Protein AF-A0A968MWT8-F1 (afdb_monomer)

Solvent-accessible surface area (backbone atoms only — not comparable to full-atom values): 13356 Å² total; per-residue (Å²): 136,82,59,97,89,55,81,38,81,48,80,47,86,53,93,85,66,64,82,62,46,77,52,71,50,76,51,74,52,71,47,76,53,91,90,20,38,44,34,38,30,43,40,42,36,42,34,38,33,28,79,34,75,48,63,46,73,47,92,88,42,32,42,40,33,35,51,40,60,68,38,34,37,39,37,38,36,43,39,40,36,37,41,40,55,81,50,99,40,35,36,38,34,45,36,39,37,46,32,40,37,40,36,54,57,39,72,98,54,47,30,66,64,45,74,46,70,32,40,40,38,38,36,38,40,39,34,57,45,79,89,52,30,34,43,34,40,38,39,38,41,47,53,57,40,75,52,89,52,30,43,39,39,45,48,71,47,39,36,44,31,46,31,37,56,80,44,101,41,34,36,42,34,44,33,33,42,38,70,90,42,52,68,43,40,72,37,35,38,38,35,51,37,79,89,49,77,47,78,48,77,41,69,43,83,30,59,76,38,67,48,81,46,80,47,77,60,87,87,85,80,81,83,73,78,75,77,83,73,78,79,80,71,80,78,77,84,72,78,89,84,129

Sequence (242 aa):
MCESNRLCYNFKGNPYLNPSYNNKVELNFSAPVKNSYISTGVYYNYFNDNFRRVTKIIDGRISESSVENVGTGYEYGVNFSGSVKINKWWQINPYLSVYNLNLNSIEGYGVKERQKAAFRANATSIFTLPKKFVLFVFTQYNSPYISTQNLNKRGGLYVIGLEKEIKKSLKLSLTAINPFMENFTVSNTITESENFWQETNMDVYVKNLITLRVTYTFNYGNKIKKLDRQKDVETDGNKSVF

Nearest PDB structures (foldseek):
  4zgv-assembly2_B  TM=5.105E-01  e=7.439E-02  Pectobacterium atrosepticum SCRI1043
  2iwv-assembly2_B  TM=5.384E-01  e=2.067E+00  Escherichia coli K-12
  3qlb-assembly2_B  TM=5.185E-01  e=8.573E-01  Pseudomonas fluorescens
  6z8i-assembly1_B  TM=4.623E-01  e=1.150E+00  Bacteroides thetaiotaomicron VPI-5482
  2vdf-assembly1_A  TM=3.174E-01  e=2.911E+00  Neisseria meningitidis

Mean predicted aligned error: 8.41 Å

Structure (mmCIF, N/CA/C/O backbone):
data_AF-A0A968MWT8-F1
#
_entry.id   AF-A0A968MWT8-F1
#
loop_
_atom_site.group_PDB
_atom_site.id
_atom_site.type_symbol
_atom_site.label_atom_id
_atom_site.label_alt_id
_atom_site.label_comp_id
_atom_site.label_asym_id
_atom_site.label_entity_id
_atom_site.label_seq_id
_atom_site.pdbx_PDB_ins_code
_atom_site.Cartn_x
_atom_site.Cartn_y
_atom_site.Cartn_z
_atom_site.occupancy
_atom_site.B_iso_or_equiv
_atom_site.auth_seq_id
_atom_site.auth_comp_id
_atom_site.auth_asym_id
_atom_site.auth_atom_id
_atom_site.pdbx_PDB_model_num
ATOM 1 N N . MET A 1 1 ? 28.749 20.345 -14.859 1.00 49.00 1 MET A N 1
ATOM 2 C CA . MET A 1 1 ? 29.803 19.738 -15.702 1.00 49.00 1 MET A CA 1
ATOM 3 C C . MET A 1 1 ? 30.321 18.513 -14.967 1.00 49.00 1 MET A C 1
ATOM 5 O O . MET A 1 1 ? 30.674 18.648 -13.805 1.00 49.00 1 MET A O 1
ATOM 9 N N . CYS A 1 2 ? 30.252 17.333 -15.582 1.00 54.88 2 CYS A N 1
ATOM 10 C CA . CYS A 1 2 ? 30.762 16.090 -15.000 1.00 54.88 2 CYS A CA 1
ATOM 11 C C . CYS A 1 2 ? 32.279 16.021 -15.247 1.00 54.88 2 CYS A C 1
ATOM 13 O O . CYS A 1 2 ? 32.703 16.136 -16.396 1.00 54.88 2 CYS A O 1
ATOM 15 N N . GLU A 1 3 ? 33.096 15.912 -14.199 1.00 56.41 3 GLU A N 1
ATOM 16 C CA . GLU A 1 3 ? 34.552 15.759 -14.340 1.00 56.41 3 GLU A CA 1
ATOM 17 C C . GLU A 1 3 ? 34.908 14.370 -14.893 1.00 56.41 3 GLU A C 1
ATOM 19 O O . GLU A 1 3 ? 34.262 13.376 -14.565 1.00 56.41 3 GLU A O 1
ATOM 24 N N . SER A 1 4 ? 35.975 14.293 -15.698 1.00 61.00 4 SER A N 1
ATOM 25 C CA . SER A 1 4 ? 36.366 13.122 -16.508 1.00 61.00 4 SER A CA 1
ATOM 26 C C . SER A 1 4 ? 36.501 11.786 -15.752 1.00 61.00 4 SER A C 1
ATOM 28 O O . SER A 1 4 ? 36.424 10.733 -16.389 1.00 61.00 4 SER A O 1
ATOM 30 N N . ASN A 1 5 ? 36.675 11.811 -14.425 1.00 62.03 5 ASN A N 1
ATOM 31 C CA . ASN A 1 5 ? 36.996 10.638 -13.600 1.00 62.03 5 ASN A CA 1
ATOM 32 C C . ASN A 1 5 ? 35.903 10.245 -12.587 1.00 62.03 5 ASN A C 1
ATOM 34 O O . ASN A 1 5 ? 36.174 9.451 -11.686 1.00 62.03 5 ASN A O 1
ATOM 38 N N . ARG A 1 6 ? 34.681 10.785 -12.685 1.00 69.06 6 ARG A N 1
ATOM 39 C CA . ARG A 1 6 ? 33.576 10.420 -11.780 1.00 69.06 6 ARG A CA 1
ATOM 40 C C . ARG A 1 6 ? 32.373 9.892 -12.550 1.00 69.06 6 ARG A C 1
ATOM 42 O O . ARG A 1 6 ? 32.015 10.421 -13.596 1.00 69.06 6 ARG A O 1
ATOM 49 N N . LEU A 1 7 ? 31.734 8.864 -11.993 1.00 74.81 7 LEU A N 1
ATOM 50 C CA . LEU A 1 7 ? 30.395 8.470 -12.417 1.00 74.81 7 LEU A CA 1
ATOM 51 C C . LEU A 1 7 ? 29.429 9.594 -12.041 1.00 74.81 7 LEU A C 1
ATOM 53 O O . LEU A 1 7 ? 29.421 10.049 -10.895 1.00 74.81 7 LEU A O 1
ATOM 57 N N . CYS A 1 8 ? 28.631 10.042 -13.003 1.00 81.00 8 CYS A N 1
ATOM 58 C CA . CYS A 1 8 ? 27.666 11.114 -12.792 1.00 81.00 8 CYS A CA 1
ATOM 59 C C . CYS A 1 8 ? 26.248 10.603 -12.963 1.00 81.00 8 CYS A C 1
ATOM 61 O O . CYS A 1 8 ? 25.961 9.802 -13.850 1.00 81.00 8 CYS A O 1
ATOM 63 N N . TYR A 1 9 ? 25.358 11.115 -12.123 1.00 82.50 9 TYR A N 1
ATOM 64 C CA . TYR A 1 9 ? 23.932 10.876 -12.225 1.00 82.50 9 TYR A CA 1
ATOM 65 C C . TYR A 1 9 ? 23.230 12.186 -12.587 1.00 82.50 9 TYR A C 1
ATOM 67 O O . TYR A 1 9 ? 23.320 13.165 -11.846 1.00 82.50 9 TYR A O 1
ATOM 75 N N . ASN A 1 10 ? 22.528 12.189 -13.718 1.00 87.12 10 ASN A N 1
ATOM 76 C CA . ASN A 1 10 ? 21.750 13.324 -14.199 1.00 87.12 10 ASN A CA 1
ATOM 77 C C . ASN A 1 10 ? 20.271 12.942 -14.257 1.00 87.12 10 ASN A C 1
ATOM 79 O O . ASN A 1 10 ? 19.916 11.862 -14.725 1.00 87.12 10 ASN A O 1
ATOM 83 N N . PHE A 1 11 ? 19.400 13.852 -13.830 1.00 87.69 11 PHE A N 1
ATOM 84 C CA . PHE A 1 11 ? 17.960 13.726 -14.025 1.00 87.69 11 PHE A CA 1
ATOM 85 C C . PHE A 1 11 ? 17.471 14.851 -14.933 1.00 87.69 11 PHE A C 1
ATOM 87 O O . PHE A 1 11 ? 17.778 16.018 -14.685 1.00 87.69 11 PHE A O 1
ATOM 94 N N . LYS A 1 12 ? 16.693 14.503 -15.958 1.00 89.56 12 LYS A N 1
ATOM 95 C CA . LYS A 1 12 ? 16.068 15.462 -16.870 1.00 89.56 12 LYS A CA 1
ATOM 96 C C . LYS A 1 12 ? 14.563 15.232 -16.968 1.00 89.56 12 LYS A C 1
ATOM 98 O O . LYS A 1 12 ? 14.088 14.098 -16.946 1.00 89.56 12 LYS A O 1
ATOM 103 N N . GLY A 1 13 ? 13.812 16.321 -17.098 1.00 88.94 13 GLY A N 1
ATOM 104 C CA . GLY A 1 13 ? 12.412 16.251 -17.512 1.00 88.94 13 GLY A CA 1
ATOM 105 C C . GLY A 1 13 ? 12.289 15.953 -19.009 1.00 88.94 13 GLY A C 1
ATOM 106 O O . GLY A 1 13 ? 13.263 16.078 -19.752 1.00 88.94 13 GLY A O 1
ATOM 107 N N . ASN A 1 14 ? 11.081 15.601 -19.447 1.00 92.00 14 ASN A N 1
ATOM 108 C CA . ASN A 1 14 ? 10.732 15.506 -20.860 1.00 92.00 14 ASN A CA 1
ATOM 109 C C . ASN A 1 14 ? 9.530 16.435 -21.137 1.00 92.00 14 ASN A C 1
ATOM 111 O O . ASN A 1 14 ? 8.464 16.211 -20.566 1.00 92.00 14 ASN A O 1
ATOM 115 N N . PRO A 1 15 ? 9.677 17.503 -21.945 1.00 92.12 15 PRO A N 1
ATOM 116 C CA . PRO A 1 15 ? 8.561 18.378 -22.309 1.00 92.12 15 PRO A CA 1
ATOM 117 C C . PRO A 1 15 ? 7.663 17.795 -23.416 1.00 92.12 15 PRO A C 1
ATOM 119 O O . PRO A 1 15 ? 6.583 18.325 -23.652 1.00 92.12 15 PRO A O 1
ATOM 122 N N . TYR A 1 16 ? 8.079 16.712 -24.079 1.00 93.62 16 TYR A N 1
ATOM 123 C CA . TYR A 1 16 ? 7.381 16.064 -25.198 1.00 93.62 16 TYR A CA 1
ATOM 124 C C . TYR A 1 16 ? 6.559 14.848 -24.757 1.00 93.62 16 TYR A C 1
ATOM 126 O O . TYR A 1 16 ? 6.416 13.874 -25.492 1.00 93.62 16 TYR A O 1
ATOM 134 N N . LEU A 1 17 ? 6.059 14.883 -23.525 1.00 92.69 17 LEU A N 1
ATOM 135 C CA . LEU A 1 17 ? 5.254 13.809 -22.967 1.00 92.69 17 LEU A CA 1
ATOM 136 C C . LEU A 1 17 ? 3.876 13.751 -23.640 1.00 92.69 17 LEU A C 1
ATOM 138 O O . LEU A 1 17 ? 3.134 14.733 -23.654 1.00 92.69 17 LEU A O 1
ATOM 142 N N . ASN A 1 18 ? 3.519 12.574 -24.144 1.00 94.06 18 ASN A N 1
ATOM 143 C CA . ASN A 1 18 ? 2.178 12.273 -24.636 1.00 94.06 18 ASN A CA 1
ATOM 144 C C . ASN A 1 18 ? 1.215 12.033 -23.463 1.00 94.06 18 ASN A C 1
ATOM 146 O O . ASN A 1 18 ? 1.652 11.659 -22.378 1.00 94.06 18 ASN A O 1
ATOM 150 N N . PRO A 1 19 ? -0.103 12.187 -23.636 1.00 93.06 19 PRO A N 1
ATOM 151 C CA . PRO A 1 19 ? -1.063 11.759 -22.625 1.00 93.06 19 PRO A CA 1
ATOM 152 C C . PRO A 1 19 ? -0.913 10.271 -22.266 1.00 93.06 19 PRO A C 1
ATOM 154 O O . PRO A 1 19 ? -0.557 9.445 -23.100 1.00 93.06 19 PRO A O 1
ATOM 157 N N . SER A 1 20 ? -1.226 9.940 -21.016 1.00 94.31 20 SER A N 1
ATOM 158 C CA . SER A 1 20 ? -1.268 8.568 -20.504 1.00 94.31 20 SER A CA 1
ATOM 159 C C . SER A 1 20 ? -2.718 8.091 -20.450 1.00 94.31 20 SER A C 1
ATOM 161 O O . SER A 1 20 ? -3.609 8.839 -20.037 1.00 94.31 20 SER A O 1
ATOM 163 N N . TYR A 1 21 ? -2.955 6.842 -20.853 1.00 95.06 21 TYR A N 1
ATOM 164 C CA . TYR A 1 21 ? -4.289 6.247 -20.904 1.00 95.06 21 TYR A CA 1
ATOM 165 C C . TYR A 1 21 ? -4.378 5.030 -19.992 1.00 95.06 21 TYR A C 1
ATO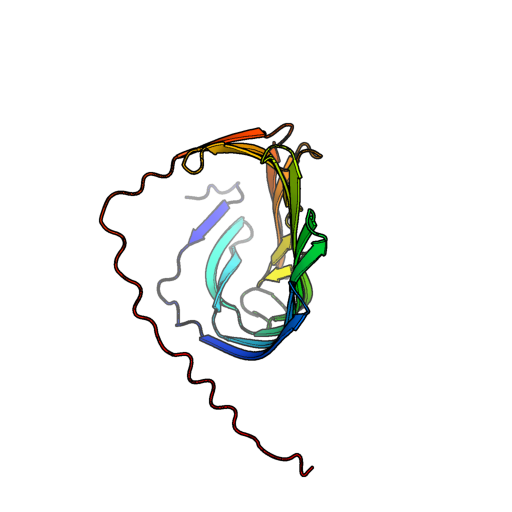M 167 O O . TYR A 1 21 ? -3.504 4.166 -19.993 1.00 95.06 21 TYR A O 1
ATOM 175 N N . ASN A 1 22 ? -5.474 4.931 -19.243 1.00 96.00 22 ASN A N 1
ATOM 176 C CA . ASN A 1 22 ? -5.728 3.813 -18.346 1.00 96.00 22 ASN A CA 1
ATOM 177 C C . ASN A 1 22 ? -7.184 3.356 -18.471 1.00 96.00 22 ASN A C 1
ATOM 179 O O . ASN A 1 22 ? -8.101 4.072 -18.071 1.00 96.00 22 ASN A O 1
ATOM 183 N N . ASN A 1 23 ? -7.383 2.155 -19.006 1.00 97.00 23 ASN A N 1
ATOM 184 C CA . ASN A 1 23 ? -8.687 1.548 -19.240 1.00 97.00 23 ASN A CA 1
ATOM 185 C C . ASN A 1 23 ? -8.889 0.404 -18.249 1.00 97.00 23 ASN A C 1
ATOM 187 O O . ASN A 1 23 ? -8.168 -0.594 -18.289 1.00 97.00 23 ASN A O 1
ATOM 191 N N . LYS A 1 24 ? -9.880 0.545 -17.368 1.00 97.81 24 LYS A N 1
ATOM 192 C CA . LYS A 1 24 ? -10.151 -0.422 -16.306 1.00 97.81 24 LYS A CA 1
ATOM 193 C C . LYS A 1 24 ? -11.569 -0.959 -16.408 1.00 97.81 24 LYS A C 1
ATOM 195 O O . LYS A 1 24 ? -12.519 -0.184 -16.467 1.00 97.81 24 LYS A O 1
ATOM 200 N N . VAL A 1 25 ? -11.696 -2.279 -16.351 1.00 98.38 25 VAL A N 1
ATOM 201 C CA . VAL A 1 25 ? -12.967 -2.983 -16.172 1.00 98.38 25 VAL A CA 1
ATOM 202 C C . VAL A 1 25 ? -12.905 -3.719 -14.841 1.00 98.38 25 VAL A C 1
ATOM 204 O O . VAL A 1 25 ? -11.925 -4.405 -14.548 1.00 98.38 25 VAL A O 1
ATOM 207 N N . GLU A 1 26 ? -13.933 -3.565 -14.013 1.00 97.94 26 GLU A N 1
ATOM 208 C CA . GLU A 1 26 ? -14.007 -4.205 -12.703 1.00 97.94 26 GLU A CA 1
ATOM 209 C C . GLU A 1 26 ? -15.413 -4.717 -12.403 1.00 97.94 26 GLU A C 1
ATOM 211 O O . GLU A 1 26 ? -16.411 -4.096 -12.764 1.00 97.94 26 GLU A O 1
ATOM 216 N N . LEU A 1 27 ? -15.472 -5.855 -11.716 1.00 98.44 27 LEU A N 1
ATOM 217 C CA . LEU A 1 27 ? -16.695 -6.432 -11.180 1.00 98.44 27 LEU A CA 1
ATOM 218 C C . LEU A 1 27 ? -16.505 -6.616 -9.680 1.00 98.44 27 LEU A C 1
ATOM 220 O O . LEU A 1 27 ? -15.618 -7.353 -9.252 1.00 98.44 27 LEU A O 1
ATOM 224 N N . ASN A 1 28 ? -17.345 -5.955 -8.890 1.00 97.94 28 ASN A N 1
ATOM 225 C CA . ASN A 1 28 ? -17.275 -5.987 -7.436 1.00 97.94 28 ASN A CA 1
ATOM 226 C C . ASN A 1 28 ? -18.586 -6.523 -6.859 1.00 97.94 28 ASN A C 1
ATOM 228 O O . ASN A 1 28 ? -19.664 -6.015 -7.159 1.00 97.94 28 ASN A O 1
ATOM 232 N N . PHE A 1 29 ? -18.483 -7.508 -5.975 1.00 97.00 29 PHE A N 1
ATOM 233 C CA . PHE A 1 29 ? -19.572 -8.002 -5.150 1.00 97.00 29 PHE A CA 1
ATOM 234 C C . PHE A 1 29 ? -19.344 -7.565 -3.706 1.00 97.00 29 PHE A C 1
ATOM 236 O O . PHE A 1 29 ? -18.304 -7.849 -3.113 1.00 97.00 29 PHE A O 1
ATOM 243 N N . SER A 1 30 ? -20.322 -6.876 -3.124 1.00 97.06 30 SER A N 1
ATOM 244 C CA . SER A 1 30 ? -20.265 -6.448 -1.726 1.00 97.06 30 SER A CA 1
ATOM 245 C C . SER A 1 30 ? -21.560 -6.808 -1.024 1.00 97.06 30 SER A C 1
ATOM 247 O O . SER A 1 30 ? -22.638 -6.474 -1.511 1.00 97.06 30 SER A O 1
ATOM 249 N N . ALA A 1 31 ? -21.452 -7.461 0.129 1.00 95.88 31 ALA A N 1
ATOM 250 C CA . ALA A 1 31 ? -22.604 -7.908 0.894 1.00 95.88 31 ALA A CA 1
ATOM 251 C C . ALA A 1 31 ? -22.448 -7.590 2.388 1.00 95.88 31 ALA A C 1
ATOM 253 O O . ALA A 1 31 ? -21.367 -7.785 2.964 1.00 95.88 31 ALA A O 1
ATOM 254 N N . PRO A 1 32 ? -23.525 -7.130 3.051 1.00 96.38 32 PRO A N 1
ATOM 255 C CA . PRO A 1 32 ? -23.571 -7.114 4.502 1.00 96.38 32 PRO A CA 1
ATOM 256 C C . PRO A 1 32 ? -23.652 -8.552 5.032 1.00 96.38 32 PRO A C 1
ATOM 258 O O . PRO A 1 32 ? -24.403 -9.382 4.528 1.00 96.38 32 PRO A O 1
ATOM 261 N N . VAL A 1 33 ? -22.905 -8.840 6.095 1.00 92.12 33 VAL A N 1
ATOM 262 C CA . VAL A 1 33 ? -22.945 -10.117 6.818 1.00 92.12 33 VAL A CA 1
ATOM 263 C C . VAL A 1 33 ? -23.154 -9.804 8.296 1.00 92.12 33 VAL A C 1
ATOM 265 O O . VAL A 1 33 ? -22.211 -9.488 9.022 1.00 92.12 33 VAL A O 1
ATOM 268 N N . LYS A 1 34 ? -24.408 -9.862 8.760 1.00 91.00 34 LYS A N 1
ATOM 269 C CA . LYS A 1 34 ? -24.811 -9.412 10.107 1.00 91.00 34 LYS A CA 1
ATOM 270 C C . LYS A 1 34 ? -24.379 -7.954 10.355 1.00 91.00 34 LYS A C 1
ATOM 272 O O . LYS A 1 34 ? -24.820 -7.055 9.652 1.00 91.00 34 LYS A O 1
ATOM 277 N N . ASN A 1 35 ? -23.496 -7.723 11.330 1.00 91.88 35 ASN A N 1
ATOM 278 C CA . ASN A 1 35 ? -22.961 -6.402 11.679 1.00 91.88 35 ASN A CA 1
ATOM 279 C C . ASN A 1 35 ? -21.623 -6.085 10.979 1.00 91.88 35 ASN A C 1
ATOM 281 O O . ASN A 1 35 ? -20.899 -5.193 11.432 1.00 91.88 35 ASN A O 1
ATOM 285 N N . SER A 1 36 ? -21.296 -6.836 9.928 1.00 95.62 36 SER A N 1
ATOM 286 C CA . SER A 1 36 ? -20.062 -6.756 9.149 1.00 95.62 36 SER A CA 1
ATOM 287 C C . SER A 1 36 ? -20.374 -6.480 7.678 1.00 95.62 36 SER A C 1
ATOM 289 O O . SER A 1 36 ? -21.506 -6.671 7.236 1.00 95.62 36 SER A O 1
ATOM 291 N N . TYR A 1 37 ? -19.367 -6.091 6.901 1.00 95.50 37 TYR A N 1
ATOM 292 C CA . TYR A 1 37 ? -19.438 -6.130 5.441 1.00 95.50 37 TYR A CA 1
ATOM 293 C C . TYR A 1 37 ? -18.223 -6.855 4.878 1.00 95.50 37 TYR A C 1
ATOM 295 O O . TYR A 1 37 ? -17.125 -6.779 5.438 1.00 95.50 37 TYR A O 1
ATOM 303 N N . ILE A 1 38 ? -18.435 -7.541 3.763 1.00 97.06 38 ILE A N 1
ATOM 304 C CA . ILE A 1 38 ? -17.379 -8.156 2.967 1.00 97.06 38 ILE A CA 1
ATOM 305 C C . ILE A 1 38 ? -17.554 -7.675 1.534 1.00 97.06 38 ILE A C 1
ATOM 307 O O . ILE A 1 38 ? -18.675 -7.533 1.046 1.00 97.06 38 ILE A O 1
ATOM 311 N N . SER A 1 39 ? -16.436 -7.401 0.881 1.00 97.88 39 SER A N 1
ATOM 312 C CA . SER A 1 39 ? -16.370 -7.007 -0.512 1.00 97.88 39 SER A CA 1
ATOM 313 C C . SER A 1 39 ? -15.278 -7.809 -1.196 1.00 97.88 39 SER A C 1
ATOM 315 O O . SER A 1 39 ? -14.167 -7.946 -0.683 1.00 97.88 39 SER A O 1
ATOM 317 N N . THR A 1 40 ? -15.593 -8.355 -2.357 1.00 98.12 40 THR A N 1
ATOM 318 C CA . THR A 1 40 ? -14.622 -8.987 -3.236 1.00 98.12 40 THR A CA 1
ATOM 319 C C . THR A 1 40 ? -14.852 -8.506 -4.653 1.00 98.12 40 THR A C 1
ATOM 321 O O . THR A 1 40 ? -15.972 -8.165 -5.025 1.00 98.12 40 THR A O 1
ATOM 324 N N . GLY A 1 41 ? -13.804 -8.457 -5.455 1.00 98.25 41 GLY A N 1
ATOM 325 C CA . GLY A 1 41 ? -13.943 -8.068 -6.842 1.00 98.25 41 GLY A CA 1
ATOM 326 C C . GLY A 1 41 ? -12.791 -8.553 -7.684 1.00 98.25 41 GLY A C 1
ATOM 327 O O . GLY A 1 41 ? -11.712 -8.848 -7.176 1.00 98.25 41 GLY A O 1
ATOM 328 N N . VAL A 1 42 ? -13.031 -8.617 -8.980 1.00 98.69 42 VAL A N 1
ATOM 329 C CA . VAL A 1 42 ? -12.015 -8.891 -9.989 1.00 98.69 42 VAL A CA 1
ATOM 330 C C . VAL A 1 42 ? -11.873 -7.666 -10.873 1.00 98.69 42 VAL A C 1
ATOM 332 O O . VAL A 1 42 ? -12.836 -6.925 -11.085 1.00 98.69 42 VAL A O 1
ATOM 335 N N . TYR A 1 43 ? -10.672 -7.427 -11.376 1.00 98.56 43 TYR A N 1
ATOM 336 C CA . TYR A 1 43 ? -10.428 -6.317 -12.281 1.00 98.56 43 TYR A CA 1
ATOM 337 C C . TYR A 1 43 ? -9.404 -6.676 -13.347 1.00 98.56 43 TYR A C 1
ATOM 339 O O . TYR A 1 43 ? -8.525 -7.513 -13.136 1.00 98.56 43 TYR A O 1
ATOM 347 N N . TYR A 1 44 ? -9.513 -5.978 -14.468 1.00 98.50 44 TYR A N 1
ATOM 348 C CA . TYR A 1 44 ? -8.525 -5.919 -15.529 1.00 98.50 44 TYR A CA 1
ATOM 349 C C . TYR A 1 44 ? -8.255 -4.448 -15.842 1.00 98.50 44 TYR A C 1
ATOM 351 O O . TYR A 1 44 ? -9.182 -3.654 -16.001 1.00 98.50 44 TYR A O 1
ATOM 359 N N . ASN A 1 45 ? -6.986 -4.073 -15.896 1.00 97.88 45 ASN A N 1
ATOM 360 C CA . ASN A 1 45 ? -6.528 -2.716 -16.116 1.00 97.88 45 ASN A CA 1
ATOM 361 C C . ASN A 1 45 ? -5.465 -2.712 -17.213 1.00 97.88 45 ASN A C 1
ATOM 363 O O . ASN A 1 45 ? -4.356 -3.188 -16.988 1.00 97.88 45 ASN A O 1
ATOM 367 N N . TYR A 1 46 ? -5.788 -2.157 -18.374 1.00 97.94 46 TYR A N 1
ATOM 368 C CA . TYR A 1 46 ? -4.830 -1.908 -19.445 1.00 97.94 46 TYR A CA 1
ATOM 369 C C . TYR A 1 46 ? -4.353 -0.463 -19.367 1.00 97.94 46 TYR A C 1
ATOM 371 O O . TYR A 1 46 ? -5.167 0.463 -19.334 1.00 97.94 46 TYR A O 1
ATOM 379 N N . PHE A 1 47 ? -3.042 -0.262 -19.354 1.00 96.56 47 PHE A N 1
ATOM 380 C CA . PHE A 1 47 ? -2.439 1.062 -19.339 1.00 96.56 47 PHE A CA 1
ATOM 381 C C . PHE A 1 47 ? -1.498 1.222 -20.526 1.00 96.56 47 PHE A C 1
ATOM 383 O O . PHE A 1 47 ? -0.753 0.307 -20.873 1.00 96.56 47 PHE A O 1
ATOM 390 N N . ASN A 1 48 ? -1.543 2.397 -21.141 1.00 94.88 48 ASN A N 1
ATOM 391 C CA . ASN A 1 48 ? -0.759 2.728 -22.317 1.00 94.88 48 ASN A CA 1
ATOM 392 C C . ASN A 1 48 ? -0.100 4.093 -22.142 1.00 94.88 48 ASN A C 1
ATOM 394 O O . ASN A 1 48 ? -0.740 5.039 -21.674 1.00 94.88 48 ASN A O 1
ATOM 398 N N . ASP A 1 49 ? 1.169 4.178 -22.539 1.00 90.38 49 ASP A N 1
ATOM 399 C CA . ASP A 1 49 ? 1.965 5.404 -22.505 1.00 90.38 49 ASP A CA 1
ATOM 400 C C . ASP A 1 49 ? 2.034 6.048 -21.112 1.00 90.38 49 ASP A C 1
ATOM 402 O O . ASP A 1 49 ? 2.162 7.264 -20.975 1.00 90.38 49 ASP A O 1
ATOM 406 N N . ASN A 1 50 ? 1.978 5.252 -20.038 1.00 91.00 50 ASN A N 1
ATOM 407 C CA . ASN A 1 50 ? 2.144 5.791 -18.693 1.00 91.00 50 ASN A CA 1
ATOM 408 C C . ASN A 1 50 ? 3.541 6.388 -18.526 1.00 91.00 50 ASN A C 1
ATOM 410 O O . ASN A 1 50 ? 4.552 5.769 -18.868 1.00 91.00 50 ASN A O 1
ATOM 414 N N . PHE A 1 51 ? 3.588 7.561 -17.900 1.00 92.25 51 PHE A N 1
ATOM 415 C CA . PHE A 1 51 ? 4.829 8.224 -17.528 1.00 92.25 51 PHE A CA 1
ATOM 416 C C . PHE A 1 51 ? 5.623 7.362 -16.561 1.00 92.25 51 PHE A C 1
ATOM 418 O O . PHE A 1 51 ? 5.164 7.034 -15.461 1.00 92.25 51 PHE A O 1
ATOM 425 N N . ARG A 1 52 ? 6.839 6.999 -16.952 1.00 90.50 52 ARG A N 1
ATOM 426 C CA . ARG A 1 52 ? 7.747 6.218 -16.122 1.00 90.50 52 ARG A CA 1
ATOM 427 C C . ARG A 1 52 ? 9.134 6.816 -16.182 1.00 90.50 52 ARG A C 1
ATOM 429 O O . ARG A 1 52 ? 9.590 7.260 -17.228 1.00 90.50 52 ARG A O 1
ATOM 436 N N . ARG A 1 53 ? 9.817 6.795 -15.040 1.00 90.00 53 ARG A N 1
ATOM 437 C CA . ARG A 1 53 ? 11.240 7.098 -15.009 1.00 90.00 53 ARG A CA 1
ATOM 438 C C . ARG A 1 53 ? 12.006 5.915 -15.588 1.00 90.00 53 ARG A C 1
ATOM 440 O O . ARG A 1 53 ? 11.817 4.784 -15.139 1.00 90.00 53 ARG A O 1
ATOM 447 N N . VAL A 1 54 ? 12.872 6.208 -16.541 1.00 90.69 54 VAL A N 1
ATOM 448 C CA . VAL A 1 54 ? 13.832 5.279 -17.129 1.00 90.69 54 VAL A CA 1
ATOM 449 C C . VAL A 1 54 ? 15.223 5.875 -17.062 1.00 90.69 54 VAL A C 1
ATOM 451 O O . VAL A 1 54 ? 15.387 7.091 -17.008 1.00 90.69 54 VAL A O 1
ATOM 454 N N . THR A 1 55 ? 16.217 5.007 -17.032 1.00 90.12 55 THR A N 1
ATOM 455 C CA . THR A 1 55 ? 17.628 5.318 -16.898 1.00 90.12 55 THR A CA 1
ATOM 456 C C . THR A 1 55 ? 18.381 4.634 -18.023 1.00 90.12 55 THR A C 1
ATOM 458 O O . THR A 1 55 ? 18.149 3.459 -18.318 1.00 90.12 55 THR A O 1
ATOM 461 N N . LYS A 1 56 ? 19.305 5.373 -18.629 1.00 88.38 56 LYS A N 1
ATOM 462 C CA . LYS A 1 56 ? 20.269 4.860 -19.599 1.00 88.38 56 LYS A CA 1
ATOM 463 C C . LYS A 1 56 ? 21.675 5.305 -19.223 1.00 88.38 56 LYS A C 1
ATOM 465 O O . LYS A 1 56 ? 21.853 6.344 -18.587 1.00 88.38 56 LYS A O 1
ATOM 470 N N . ILE A 1 57 ? 22.666 4.535 -19.652 1.00 86.44 57 ILE A N 1
ATOM 471 C CA . ILE A 1 57 ? 24.073 4.902 -19.510 1.00 86.44 57 ILE A CA 1
ATOM 472 C C . ILE A 1 57 ? 24.542 5.566 -20.806 1.00 86.44 57 ILE A C 1
ATOM 474 O O . ILE A 1 57 ? 24.435 4.975 -21.878 1.00 86.44 57 ILE A O 1
ATOM 478 N N . ILE A 1 58 ? 25.053 6.791 -20.700 1.00 82.81 58 ILE A N 1
ATOM 479 C CA . ILE A 1 58 ? 25.650 7.565 -21.794 1.00 82.81 58 ILE A CA 1
ATOM 480 C C . ILE A 1 58 ? 27.171 7.542 -21.624 1.00 82.81 58 ILE A C 1
ATOM 482 O O . ILE A 1 58 ? 27.687 7.776 -20.525 1.00 82.81 58 ILE A O 1
ATOM 486 N N . ASP A 1 59 ? 27.879 7.224 -22.709 1.00 79.88 59 ASP A N 1
ATOM 487 C CA . ASP A 1 59 ? 29.346 7.186 -22.799 1.00 79.88 59 ASP A CA 1
ATOM 488 C C . ASP A 1 59 ? 30.030 6.378 -21.679 1.00 79.88 59 ASP A C 1
ATOM 490 O O . ASP A 1 59 ? 31.128 6.710 -21.228 1.00 79.88 59 ASP A O 1
ATOM 494 N N . GLY A 1 60 ? 29.340 5.349 -21.168 1.00 77.38 60 GLY A N 1
ATOM 495 C CA . GLY A 1 60 ? 29.813 4.462 -20.098 1.00 77.38 60 GLY A CA 1
ATOM 496 C C . GLY A 1 60 ? 29.997 5.114 -18.721 1.00 77.38 60 GLY A C 1
ATOM 497 O O . GLY A 1 60 ? 30.442 4.442 -17.796 1.00 77.38 60 GLY A O 1
ATOM 498 N N . ARG A 1 61 ? 29.690 6.410 -18.561 1.00 79.00 61 ARG A N 1
ATOM 499 C CA . ARG A 1 61 ? 30.049 7.193 -17.359 1.00 79.00 61 ARG A CA 1
ATOM 500 C C . ARG A 1 61 ? 28.904 8.008 -16.766 1.00 79.00 61 ARG A C 1
ATOM 502 O O . ARG A 1 61 ? 28.960 8.368 -15.590 1.00 79.00 61 ARG A O 1
ATOM 509 N N . ILE A 1 62 ? 27.880 8.313 -17.560 1.00 83.19 62 ILE A N 1
ATOM 510 C CA . ILE A 1 62 ? 26.758 9.153 -17.140 1.00 83.19 62 ILE A CA 1
ATOM 511 C C . ILE A 1 62 ? 25.502 8.292 -17.072 1.00 83.19 62 ILE A C 1
ATOM 513 O O . ILE A 1 62 ? 25.008 7.827 -18.094 1.00 83.19 62 ILE A O 1
ATOM 517 N N . SER A 1 63 ? 24.967 8.105 -15.869 1.00 85.44 63 SER A N 1
ATOM 518 C CA . SER A 1 63 ? 23.628 7.564 -15.661 1.00 85.44 63 SER A CA 1
ATOM 519 C C . SER A 1 63 ? 22.623 8.700 -15.824 1.00 85.44 63 SER A C 1
ATOM 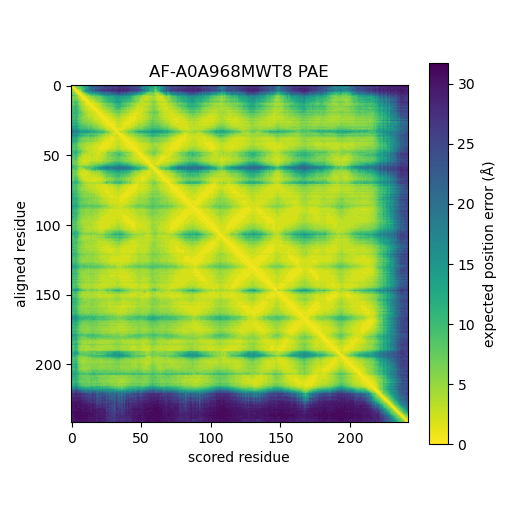521 O O . SER A 1 63 ? 22.555 9.613 -15.000 1.00 85.44 63 SER A O 1
ATOM 523 N N . GLU A 1 64 ? 21.887 8.696 -16.930 1.00 88.62 64 GLU A N 1
ATOM 524 C CA . GLU A 1 64 ? 20.872 9.700 -17.227 1.00 88.62 64 GLU A CA 1
ATOM 525 C C . GLU A 1 64 ? 19.483 9.102 -17.019 1.00 88.62 64 GLU A C 1
ATOM 527 O O . GLU A 1 64 ? 19.083 8.178 -17.729 1.00 88.62 64 GLU A O 1
ATOM 532 N N . SER A 1 65 ? 18.736 9.650 -16.061 1.00 89.94 65 SER A N 1
ATOM 533 C CA . SER A 1 65 ? 17.322 9.348 -15.867 1.00 89.94 65 SER A CA 1
ATOM 534 C C . SER A 1 65 ? 16.430 10.402 -16.525 1.00 89.94 65 SER A C 1
ATOM 536 O O . SER A 1 65 ? 16.601 11.599 -16.288 1.00 89.94 65 SER A O 1
ATOM 538 N N . SER A 1 66 ? 15.417 9.961 -17.265 1.00 91.81 66 SER A N 1
ATOM 539 C CA . SER A 1 66 ? 14.341 10.804 -17.799 1.00 91.81 66 SER A CA 1
ATOM 540 C C . SER A 1 66 ? 12.966 10.209 -17.510 1.00 91.81 66 SER A C 1
ATOM 542 O O . SER A 1 66 ? 12.842 9.034 -17.160 1.00 91.81 66 SER A O 1
ATOM 544 N N . VAL A 1 67 ? 11.926 11.040 -17.587 1.00 92.75 67 VAL A N 1
ATOM 545 C CA . 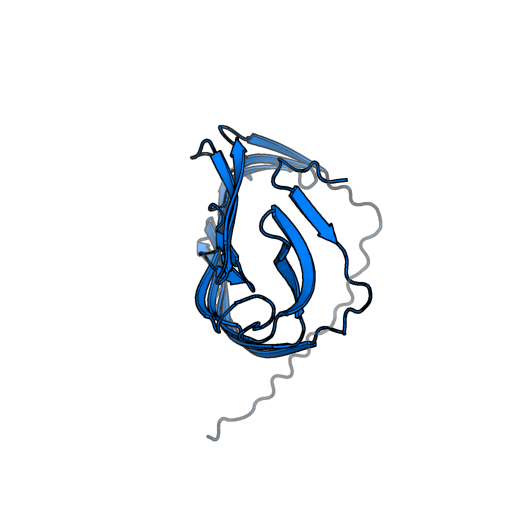VAL A 1 67 ? 10.529 10.581 -17.574 1.00 92.75 67 VAL A CA 1
ATOM 546 C C . VAL A 1 67 ? 10.083 10.399 -19.017 1.00 92.75 67 VAL A C 1
ATOM 548 O O . VAL A 1 67 ? 10.199 11.333 -19.799 1.00 92.75 67 VAL A O 1
ATOM 551 N N . GLU A 1 68 ? 9.569 9.221 -19.354 1.00 92.94 68 GLU A N 1
ATOM 552 C CA . GLU A 1 68 ? 9.164 8.864 -20.716 1.00 92.94 68 GLU A CA 1
ATOM 553 C C . GLU A 1 68 ? 7.806 8.146 -20.721 1.00 92.94 68 GLU A C 1
ATOM 555 O O . GLU A 1 68 ? 7.420 7.506 -19.733 1.00 92.94 68 GLU A O 1
ATOM 560 N N . ASN A 1 69 ? 7.094 8.214 -21.847 1.00 92.56 69 ASN A N 1
ATOM 561 C CA . ASN A 1 69 ? 5.875 7.446 -22.119 1.00 92.56 69 ASN A CA 1
ATOM 562 C C . ASN A 1 69 ? 6.217 5.998 -22.493 1.00 92.56 69 ASN A C 1
ATOM 564 O O . ASN A 1 69 ? 6.158 5.610 -23.651 1.00 92.56 69 ASN A O 1
ATOM 568 N N . VAL A 1 70 ? 6.635 5.200 -21.514 1.00 91.00 70 VAL A N 1
ATOM 569 C CA . VAL A 1 70 ? 7.077 3.808 -21.746 1.00 91.00 70 VAL A CA 1
ATOM 570 C C . VAL A 1 70 ? 6.365 2.799 -20.851 1.00 91.00 70 VAL A C 1
ATOM 572 O O . VAL A 1 70 ? 6.661 1.607 -20.860 1.00 91.00 70 VAL A O 1
ATOM 575 N N . GLY A 1 71 ? 5.436 3.263 -20.017 1.00 89.88 71 GLY A N 1
ATOM 576 C CA . GLY A 1 71 ? 4.603 2.395 -19.206 1.00 89.88 71 GLY A CA 1
ATOM 577 C C . GLY A 1 71 ? 3.422 1.873 -20.010 1.00 89.88 71 GLY A C 1
ATOM 578 O O . GLY A 1 71 ? 2.329 2.415 -19.876 1.00 89.88 71 GLY A O 1
ATOM 579 N N . THR A 1 72 ? 3.633 0.806 -20.775 1.00 94.81 72 THR A N 1
ATOM 580 C CA . THR A 1 72 ? 2.559 0.082 -21.468 1.00 94.81 72 THR A CA 1
ATOM 581 C C . THR A 1 72 ? 2.494 -1.358 -20.978 1.00 94.81 72 THR A C 1
ATOM 583 O O . THR A 1 72 ? 3.521 -2.005 -20.758 1.00 94.81 72 THR A O 1
ATOM 586 N N . GLY A 1 73 ? 1.280 -1.845 -20.745 1.00 96.44 73 GLY A N 1
ATOM 587 C CA . GLY A 1 73 ? 1.052 -3.185 -20.231 1.00 96.44 73 GLY A CA 1
ATOM 588 C C . GLY A 1 73 ? -0.343 -3.353 -19.649 1.00 96.44 73 GLY A C 1
ATOM 589 O O . GLY A 1 73 ? -1.257 -2.561 -19.892 1.00 96.44 73 GLY A O 1
ATOM 590 N N . TYR A 1 74 ? -0.511 -4.407 -18.862 1.00 97.56 74 TYR A N 1
ATOM 591 C CA . TYR A 1 74 ? -1.784 -4.707 -18.228 1.00 97.56 74 TYR A CA 1
ATOM 592 C C . TYR A 1 74 ? -1.609 -5.361 -16.863 1.00 97.56 74 TYR A C 1
ATOM 594 O O . TYR A 1 74 ? -0.635 -6.057 -16.583 1.00 97.56 74 TYR A O 1
ATOM 602 N N . GLU A 1 75 ? -2.587 -5.129 -15.999 1.00 97.94 75 GLU A N 1
ATOM 603 C CA . GLU A 1 75 ? -2.692 -5.710 -14.670 1.00 97.94 75 GLU A CA 1
ATOM 604 C C . GLU A 1 75 ? -4.068 -6.344 -14.522 1.00 97.94 75 GLU A C 1
ATOM 606 O O . GLU A 1 75 ? -5.080 -5.722 -14.835 1.00 97.94 75 GLU A O 1
ATOM 611 N N . TYR A 1 76 ? -4.125 -7.559 -14.000 1.00 98.50 76 TYR A N 1
ATOM 612 C CA . TYR A 1 76 ? -5.386 -8.167 -13.596 1.00 98.50 76 TYR A CA 1
ATOM 613 C C . TYR A 1 76 ? -5.242 -8.791 -12.225 1.00 98.50 76 TYR A C 1
ATOM 615 O O . TYR A 1 76 ? -4.171 -9.269 -11.846 1.00 98.50 76 TYR A O 1
ATOM 623 N N . GLY A 1 77 ? -6.323 -8.773 -11.460 1.00 98.50 77 GLY A N 1
ATOM 624 C CA . GLY A 1 77 ? -6.252 -9.215 -10.084 1.00 98.50 77 GLY A CA 1
ATOM 625 C C . GLY A 1 77 ? -7.596 -9.383 -9.417 1.00 98.50 77 GLY A C 1
ATOM 626 O O . GLY A 1 77 ? -8.654 -9.066 -9.962 1.00 98.50 77 GLY A O 1
ATOM 627 N N . VAL A 1 78 ? -7.507 -9.888 -8.196 1.00 98.62 78 VAL A N 1
ATOM 628 C CA . VAL A 1 78 ? -8.624 -10.095 -7.288 1.00 98.62 78 VAL A CA 1
ATOM 629 C C . VAL A 1 78 ? -8.392 -9.240 -6.053 1.00 98.62 78 VAL A C 1
ATOM 631 O O . VAL A 1 78 ? -7.301 -9.225 -5.478 1.00 98.62 78 VAL A O 1
ATOM 634 N N . ASN A 1 79 ? -9.435 -8.535 -5.640 1.00 98.12 79 ASN A N 1
ATOM 635 C CA . ASN A 1 79 ? -9.469 -7.739 -4.431 1.00 98.12 79 ASN A CA 1
ATOM 636 C C . ASN A 1 79 ? -10.413 -8.384 -3.418 1.00 98.12 79 ASN A C 1
ATOM 638 O O . ASN A 1 79 ? -11.472 -8.915 -3.756 1.00 98.12 79 ASN A O 1
ATOM 642 N N . PHE A 1 80 ? -10.033 -8.289 -2.156 1.00 98.31 80 PHE A N 1
ATOM 643 C CA . PHE A 1 80 ? -10.832 -8.646 -1.003 1.00 98.31 80 PHE A CA 1
ATOM 644 C C . PHE A 1 80 ? -10.712 -7.524 0.018 1.00 98.31 80 PHE A C 1
ATOM 646 O O . PHE A 1 80 ? -9.617 -7.041 0.301 1.00 98.31 80 PHE A O 1
ATOM 653 N N . SER A 1 81 ? -11.828 -7.100 0.589 1.00 98.06 81 SER A N 1
ATOM 654 C CA . SER A 1 81 ? -11.847 -6.145 1.684 1.00 98.06 81 SER A CA 1
ATOM 655 C C . SER A 1 81 ? -13.044 -6.382 2.588 1.00 98.06 81 SER A C 1
ATOM 657 O O . SER A 1 81 ? -14.003 -7.066 2.227 1.00 98.06 81 SER A O 1
ATOM 659 N N . GLY A 1 82 ? -13.004 -5.828 3.790 1.00 97.19 82 GLY A N 1
ATOM 660 C CA . GLY A 1 82 ? -14.144 -5.928 4.679 1.00 97.19 82 GLY A CA 1
ATOM 661 C C . GLY A 1 82 ? -14.033 -5.058 5.909 1.00 97.19 82 GLY A C 1
ATOM 662 O O . GLY A 1 82 ? -12.995 -4.473 6.217 1.00 97.19 82 GLY A O 1
ATOM 663 N N . SER A 1 83 ? -15.128 -5.043 6.654 1.00 97.69 83 SER A N 1
ATOM 664 C CA . SER A 1 83 ? -15.156 -4.617 8.043 1.00 97.69 83 SER A CA 1
ATOM 665 C C . SER A 1 83 ? -15.908 -5.671 8.825 1.00 97.69 83 SER A C 1
ATOM 667 O O . SER A 1 83 ? -17.132 -5.769 8.754 1.00 97.69 83 SER A O 1
ATOM 669 N N . VAL A 1 84 ? -15.151 -6.514 9.516 1.00 96.88 84 VAL A N 1
ATOM 670 C CA . VAL A 1 84 ? -15.656 -7.707 10.179 1.00 96.88 84 VAL A CA 1
ATOM 671 C C . VAL A 1 84 ? -15.647 -7.478 11.680 1.00 96.88 84 VAL A C 1
ATOM 673 O O . VAL A 1 84 ? -14.591 -7.369 12.301 1.00 96.88 84 VAL A O 1
ATOM 676 N N . LYS A 1 85 ? -16.834 -7.410 12.282 1.00 97.19 85 LYS A N 1
ATOM 677 C CA . LYS A 1 85 ? -16.989 -7.410 13.738 1.00 97.19 85 LYS A CA 1
ATOM 678 C C . LYS A 1 85 ? -16.954 -8.849 14.227 1.00 97.19 85 LYS A C 1
ATOM 680 O O . LYS A 1 85 ? -17.935 -9.574 14.076 1.00 97.19 85 LYS A O 1
ATOM 685 N N . ILE A 1 86 ? -15.828 -9.250 14.810 1.00 95.75 86 ILE A N 1
ATOM 686 C CA . ILE A 1 86 ? -15.658 -10.588 15.388 1.00 95.75 86 ILE A CA 1
ATOM 687 C C . ILE A 1 86 ? -16.557 -10.730 16.620 1.00 95.75 86 ILE A C 1
ATOM 689 O O . ILE A 1 86 ? -17.251 -11.728 16.793 1.00 95.75 86 ILE A O 1
ATOM 693 N N . ASN A 1 87 ? -16.588 -9.697 17.462 1.00 96.06 87 ASN A N 1
ATOM 694 C CA . ASN A 1 87 ? -17.489 -9.577 18.604 1.00 96.06 87 ASN A CA 1
ATOM 695 C C . ASN A 1 87 ? -17.679 -8.087 18.965 1.00 96.06 87 ASN A C 1
ATOM 697 O O . ASN A 1 87 ? -17.273 -7.197 18.219 1.00 96.06 87 ASN A O 1
ATOM 701 N N . LYS A 1 88 ? -18.316 -7.787 20.104 1.00 95.56 88 LYS A N 1
ATOM 702 C CA . LYS A 1 88 ? -18.603 -6.400 20.522 1.00 95.56 88 LYS A CA 1
ATOM 703 C C . LYS A 1 88 ? -17.351 -5.560 20.811 1.00 95.56 88 LYS A C 1
ATOM 705 O O . LYS A 1 88 ? -17.440 -4.338 20.763 1.00 95.56 88 LYS A O 1
ATOM 710 N N . TRP A 1 89 ? -16.225 -6.192 21.141 1.00 97.00 89 TRP A N 1
ATOM 711 C CA . TRP A 1 89 ? -14.985 -5.516 21.521 1.00 97.00 89 TRP A CA 1
ATOM 712 C C . TRP A 1 89 ? -13.892 -5.629 20.459 1.00 97.00 89 TRP A C 1
ATOM 714 O O . TRP A 1 89 ? -12.879 -4.962 20.607 1.00 97.00 89 TRP A O 1
ATOM 724 N N . TRP A 1 90 ? -14.079 -6.402 19.386 1.00 98.19 90 TRP A N 1
ATOM 725 C CA . TRP A 1 90 ? -13.077 -6.591 18.340 1.00 98.19 90 TRP A CA 1
ATOM 726 C C . TRP A 1 90 ? -13.668 -6.496 16.934 1.00 98.19 90 TRP A C 1
ATOM 728 O O . TRP A 1 90 ? -14.589 -7.228 16.559 1.00 98.19 90 TRP A O 1
ATOM 738 N N . GLN A 1 91 ? -13.078 -5.609 16.141 1.00 98.00 91 GLN A N 1
ATOM 739 C CA . GLN A 1 91 ? -13.336 -5.443 14.720 1.00 98.00 91 GLN A CA 1
ATOM 740 C C . GLN A 1 91 ? -12.023 -5.539 13.943 1.00 98.00 91 GLN A C 1
ATOM 742 O O . GLN A 1 91 ? -11.006 -5.002 14.376 1.00 98.00 91 GLN A O 1
ATOM 747 N N . ILE A 1 92 ? -12.050 -6.171 12.776 1.00 98.25 92 ILE A N 1
ATOM 748 C CA . ILE A 1 92 ? -10.930 -6.205 11.837 1.00 98.25 92 ILE A CA 1
ATOM 749 C C . ILE A 1 92 ? -11.366 -5.638 10.488 1.00 98.25 92 ILE A C 1
ATOM 751 O O . ILE A 1 92 ? -12.460 -5.919 10.005 1.00 98.25 92 ILE A O 1
ATOM 755 N N . ASN A 1 93 ? -10.509 -4.825 9.881 1.00 98.19 93 ASN A N 1
ATOM 756 C CA . ASN A 1 93 ? -10.726 -4.236 8.565 1.00 98.19 93 ASN A CA 1
ATOM 757 C C . ASN A 1 93 ? -9.596 -4.701 7.637 1.00 98.19 93 ASN A C 1
ATOM 759 O O . ASN A 1 93 ? -8.563 -4.025 7.567 1.00 98.19 93 ASN A O 1
ATOM 763 N N . PRO A 1 94 ? -9.718 -5.896 7.033 1.00 98.12 94 PRO A N 1
ATOM 764 C CA . PRO A 1 94 ? -8.727 -6.411 6.104 1.00 98.12 94 PRO A CA 1
ATOM 765 C C . PRO A 1 94 ? -8.916 -5.817 4.705 1.00 98.12 94 PRO A C 1
ATOM 767 O O . PRO A 1 94 ? -10.024 -5.483 4.287 1.00 98.12 94 PRO A O 1
ATOM 770 N N . TYR A 1 95 ? -7.818 -5.760 3.969 1.00 98.50 95 TYR A N 1
ATOM 771 C CA . TYR A 1 95 ? -7.737 -5.526 2.540 1.00 98.50 95 TYR A CA 1
ATOM 772 C C . TYR A 1 95 ? -6.605 -6.388 1.988 1.00 98.50 95 TYR A C 1
ATOM 774 O O . TYR A 1 95 ? -5.506 -6.429 2.548 1.00 98.50 95 TYR A O 1
ATOM 782 N N . LEU A 1 96 ? -6.875 -7.057 0.880 1.00 98.62 96 LEU A N 1
ATOM 783 C CA . LEU A 1 96 ? -5.924 -7.849 0.128 1.00 98.62 96 LEU A CA 1
ATOM 784 C C . LEU A 1 96 ? -6.201 -7.640 -1.359 1.00 98.62 96 LEU A C 1
ATOM 786 O O . LEU A 1 96 ? -7.336 -7.743 -1.807 1.00 98.62 96 LEU A O 1
ATOM 790 N N . SER A 1 97 ? -5.154 -7.374 -2.122 1.00 98.44 97 SER A N 1
ATOM 791 C CA . SER A 1 97 ? -5.174 -7.317 -3.577 1.00 98.44 97 SER A CA 1
ATOM 792 C C . SER A 1 97 ? -4.076 -8.237 -4.074 1.00 98.44 97 SER A C 1
ATOM 794 O O . SER A 1 97 ? -2.913 -8.007 -3.752 1.00 98.44 97 SER A O 1
ATOM 796 N N . VAL A 1 98 ? -4.434 -9.286 -4.809 1.00 98.69 98 VAL A N 1
ATOM 797 C CA . VAL A 1 98 ? -3.484 -10.195 -5.463 1.00 98.69 98 VAL A CA 1
ATOM 798 C C . VAL A 1 98 ? -3.638 -9.997 -6.957 1.00 98.69 98 VAL A C 1
ATOM 800 O O . VAL A 1 98 ? -4.750 -10.069 -7.477 1.00 98.69 98 VAL A O 1
ATOM 803 N N . TYR A 1 99 ? -2.539 -9.724 -7.645 1.00 98.62 99 TYR A N 1
ATOM 804 C CA . TYR A 1 99 ? -2.574 -9.337 -9.046 1.00 98.62 99 TYR A CA 1
ATOM 805 C C . TYR A 1 99 ? -1.350 -9.840 -9.793 1.00 98.62 99 TYR A C 1
ATOM 807 O O . TYR A 1 99 ? -0.303 -10.126 -9.210 1.00 98.62 99 TYR A O 1
ATOM 815 N N . ASN A 1 100 ? -1.494 -9.940 -11.106 1.00 98.38 100 ASN A N 1
ATOM 816 C CA . ASN A 1 100 ? -0.405 -10.198 -12.024 1.00 98.38 100 ASN A CA 1
ATOM 817 C C . ASN A 1 100 ? -0.246 -8.984 -12.936 1.00 98.38 100 ASN A C 1
ATOM 819 O O . ASN A 1 100 ? -1.227 -8.485 -13.490 1.00 98.38 100 ASN A O 1
ATOM 823 N N . LEU A 1 101 ? 0.984 -8.493 -13.032 1.00 97.81 101 LEU A N 1
ATOM 824 C CA . LEU A 1 101 ? 1.358 -7.333 -13.820 1.00 97.81 101 LEU A CA 1
ATOM 825 C C . LEU A 1 101 ? 2.235 -7.788 -14.982 1.00 97.81 101 LEU A C 1
ATOM 827 O O . LEU A 1 101 ? 3.290 -8.384 -14.758 1.00 97.81 101 LEU A O 1
ATOM 831 N N . ASN A 1 102 ? 1.814 -7.449 -16.194 1.00 97.56 102 ASN A N 1
ATOM 832 C CA . ASN A 1 102 ? 2.575 -7.608 -17.422 1.00 97.56 102 ASN A CA 1
ATOM 833 C C . ASN A 1 102 ? 2.983 -6.233 -17.944 1.00 97.56 102 ASN A C 1
ATOM 835 O O . ASN A 1 102 ? 2.164 -5.314 -18.012 1.00 97.56 102 ASN A O 1
ATOM 839 N N . LEU A 1 103 ? 4.256 -6.095 -18.291 1.00 95.69 103 LEU A N 1
ATOM 840 C CA . LEU A 1 103 ? 4.848 -4.886 -18.843 1.00 95.69 103 LEU A CA 1
ATOM 841 C C . LEU A 1 103 ? 5.513 -5.228 -20.166 1.00 95.69 103 LEU A C 1
ATOM 843 O O . LEU A 1 103 ? 6.328 -6.151 -20.212 1.00 95.69 103 LEU A O 1
ATOM 847 N N . ASN A 1 104 ? 5.195 -4.456 -21.200 1.00 94.81 104 ASN A N 1
ATOM 848 C CA . ASN A 1 104 ? 5.787 -4.620 -22.520 1.00 94.81 104 ASN A CA 1
ATOM 849 C C . ASN A 1 104 ? 7.294 -4.323 -22.487 1.00 94.81 104 ASN A C 1
ATOM 851 O O . ASN A 1 104 ? 7.800 -3.657 -21.576 1.00 94.81 104 ASN A O 1
ATOM 855 N N . SER A 1 105 ? 8.007 -4.809 -23.503 1.00 92.38 105 SER A N 1
ATOM 856 C CA . SER A 1 105 ? 9.402 -4.438 -23.722 1.00 92.38 105 SER A CA 1
ATOM 857 C C . SER A 1 105 ? 9.549 -2.939 -24.000 1.00 92.38 105 SER A C 1
ATOM 859 O O . SER A 1 105 ? 8.642 -2.264 -24.488 1.00 92.38 105 SER A O 1
ATOM 861 N N . ILE A 1 106 ? 10.731 -2.419 -23.686 1.00 90.38 106 ILE A N 1
ATOM 862 C CA . ILE A 1 106 ? 11.147 -1.047 -23.950 1.00 90.38 106 ILE A CA 1
ATOM 863 C C . ILE A 1 106 ? 12.529 -1.129 -24.600 1.00 90.38 106 ILE A C 1
ATOM 865 O O . ILE A 1 106 ? 13.561 -1.019 -23.934 1.00 90.38 106 ILE A O 1
ATOM 869 N N . GLU A 1 107 ? 12.541 -1.375 -25.909 1.00 85.19 107 GLU A N 1
ATOM 870 C CA . GLU A 1 107 ? 13.755 -1.689 -26.678 1.00 85.19 107 GLU A CA 1
ATOM 871 C C . GLU A 1 107 ? 14.832 -0.607 -26.551 1.00 85.19 107 GLU A C 1
ATOM 873 O O . GLU A 1 107 ? 15.984 -0.914 -26.256 1.00 85.19 107 GLU A O 1
ATOM 878 N N . GLY A 1 108 ? 14.448 0.672 -26.649 1.00 85.06 108 GLY A N 1
ATOM 879 C CA . GLY A 1 108 ? 15.374 1.806 -26.517 1.00 85.06 108 GLY A CA 1
ATOM 880 C C . GLY A 1 108 ? 16.063 1.925 -25.149 1.00 85.06 108 GLY A C 1
ATOM 881 O O . GLY A 1 108 ? 16.980 2.730 -24.993 1.00 85.06 108 GLY A O 1
ATOM 882 N N . TYR A 1 109 ? 15.634 1.131 -24.165 1.00 86.19 109 TYR A N 1
ATOM 883 C CA . TYR A 1 109 ? 16.180 1.090 -22.811 1.00 86.19 109 TYR A CA 1
ATOM 884 C C . TYR A 1 109 ? 16.625 -0.317 -22.389 1.00 86.19 109 TYR A C 1
ATOM 886 O O . TYR A 1 109 ? 16.821 -0.534 -21.195 1.00 86.19 109 TYR A O 1
ATOM 894 N N . GLY A 1 110 ? 16.768 -1.264 -23.328 1.00 86.44 110 GLY A N 1
ATOM 895 C CA . GLY A 1 110 ? 17.277 -2.613 -23.046 1.00 86.44 110 GLY A CA 1
ATOM 896 C C . GLY A 1 110 ? 16.418 -3.392 -22.048 1.00 86.44 110 GLY A C 1
ATOM 897 O O . GLY A 1 110 ? 16.941 -4.137 -21.220 1.00 86.44 110 GLY A O 1
ATOM 898 N N . VAL A 1 111 ? 15.100 -3.174 -22.059 1.00 89.75 111 VAL A N 1
ATOM 899 C CA . VAL A 1 111 ? 14.169 -3.818 -21.123 1.00 89.75 111 VAL A CA 1
ATOM 900 C C . VAL A 1 111 ? 13.267 -4.756 -21.896 1.00 89.75 111 VAL A C 1
ATOM 902 O O . VAL A 1 111 ? 12.525 -4.339 -22.780 1.00 89.75 111 VAL A O 1
ATOM 905 N N . LYS A 1 112 ? 13.327 -6.039 -21.556 1.00 91.62 112 LYS A N 1
ATOM 906 C CA . LYS A 1 112 ? 12.467 -7.067 -22.150 1.00 91.62 112 LYS A CA 1
ATOM 907 C C . LYS A 1 112 ? 11.068 -7.018 -21.543 1.00 91.62 112 LYS A C 1
ATOM 909 O O . LYS A 1 112 ? 10.851 -6.353 -20.532 1.00 91.62 112 LYS A O 1
ATOM 914 N N . GLU A 1 113 ? 10.131 -7.729 -22.159 1.00 93.94 113 GLU A N 1
ATOM 915 C CA . GLU A 1 113 ? 8.815 -7.957 -21.565 1.00 93.94 113 GLU A CA 1
ATOM 916 C C . GLU A 1 113 ? 8.970 -8.646 -20.202 1.00 93.94 113 GLU A C 1
ATOM 918 O O . GLU A 1 113 ? 9.816 -9.529 -20.021 1.00 93.94 113 GLU A O 1
ATOM 923 N N . ARG A 1 114 ? 8.188 -8.207 -19.213 1.00 94.38 114 ARG A N 1
ATOM 924 C CA . ARG A 1 114 ? 8.277 -8.708 -17.838 1.00 94.38 114 ARG A CA 1
ATOM 925 C C . ARG A 1 114 ? 6.900 -8.977 -17.277 1.00 94.38 114 ARG A C 1
ATOM 927 O O . ARG A 1 114 ? 6.015 -8.128 -17.332 1.00 94.38 114 ARG A O 1
ATOM 934 N N . GLN A 1 115 ? 6.792 -10.117 -16.613 1.00 96.69 115 GLN A N 1
ATOM 935 C CA . GLN A 1 115 ? 5.610 -10.520 -15.875 1.00 96.69 115 GLN A CA 1
ATOM 936 C C . GLN A 1 115 ? 5.953 -10.730 -14.402 1.00 96.69 115 GLN A C 1
ATOM 938 O O . GLN A 1 115 ? 6.985 -11.321 -14.068 1.00 96.69 115 GLN A O 1
ATOM 943 N N . LYS A 1 116 ? 5.088 -10.270 -13.494 1.00 97.44 116 LYS A N 1
ATOM 944 C CA . LYS A 1 116 ? 5.222 -10.577 -12.069 1.00 97.44 116 LYS A CA 1
ATOM 945 C C . LYS A 1 116 ? 3.876 -10.603 -11.357 1.00 97.44 116 LYS A C 1
ATOM 947 O O . LYS A 1 116 ? 3.139 -9.620 -11.356 1.00 97.44 116 LYS A O 1
ATOM 952 N N . ALA A 1 117 ? 3.629 -11.699 -10.645 1.00 98.25 117 ALA A N 1
ATOM 953 C CA . ALA A 1 117 ? 2.599 -11.752 -9.620 1.00 98.25 117 ALA A CA 1
ATOM 954 C C . ALA A 1 117 ? 3.059 -11.019 -8.351 1.00 98.25 117 ALA A C 1
ATOM 956 O O . ALA A 1 117 ? 4.196 -11.181 -7.893 1.00 98.25 117 ALA A O 1
ATOM 957 N N . ALA A 1 118 ? 2.166 -10.222 -7.779 1.00 98.38 118 ALA A N 1
ATOM 958 C CA . ALA A 1 118 ? 2.395 -9.458 -6.567 1.00 98.38 118 ALA A CA 1
ATOM 959 C C . ALA A 1 118 ? 1.106 -9.362 -5.743 1.00 98.38 118 ALA A C 1
ATOM 961 O O . ALA A 1 118 ? 0.007 -9.663 -6.209 1.00 98.38 118 ALA A O 1
ATOM 962 N N . PHE A 1 119 ? 1.242 -8.937 -4.492 1.00 98.50 119 PHE A N 1
ATOM 963 C CA . PHE A 1 119 ? 0.107 -8.655 -3.636 1.00 98.50 119 PHE A CA 1
ATOM 964 C C . PHE A 1 119 ? 0.332 -7.415 -2.773 1.00 98.50 119 PHE A C 1
ATOM 966 O O . PHE A 1 119 ? 1.456 -7.042 -2.434 1.00 98.50 119 PHE A O 1
ATOM 973 N N . ARG A 1 120 ? -0.772 -6.768 -2.410 1.00 98.38 120 ARG A N 1
ATOM 974 C CA . ARG A 1 120 ? -0.840 -5.671 -1.442 1.00 98.38 120 ARG A CA 1
ATOM 975 C C . ARG A 1 120 ? -1.810 -6.078 -0.351 1.00 98.38 120 ARG A C 1
ATOM 977 O O . ARG A 1 120 ? -2.938 -6.454 -0.653 1.00 98.38 120 ARG A O 1
ATOM 984 N N . ALA A 1 121 ? -1.382 -5.998 0.898 1.00 98.44 121 ALA A N 1
ATOM 985 C CA . ALA A 1 121 ? -2.203 -6.333 2.046 1.00 98.44 121 ALA A CA 1
ATOM 986 C C . ALA A 1 121 ? -2.168 -5.194 3.062 1.00 98.44 121 ALA A C 1
ATOM 988 O O . ALA A 1 121 ? -1.103 -4.666 3.391 1.00 98.44 121 ALA A O 1
ATOM 989 N N . ASN A 1 122 ? -3.329 -4.842 3.601 1.00 97.94 122 ASN A N 1
ATOM 990 C CA . ASN A 1 122 ? -3.412 -4.037 4.807 1.00 97.94 122 ASN A CA 1
ATOM 991 C C . ASN A 1 122 ? -4.515 -4.551 5.721 1.00 97.94 122 ASN A C 1
ATOM 993 O O . ASN A 1 122 ? -5.555 -5.008 5.270 1.00 97.94 122 ASN A O 1
ATOM 997 N N . ALA A 1 123 ? -4.306 -4.454 7.024 1.00 98.31 123 ALA A N 1
ATOM 998 C CA . ALA A 1 123 ? -5.298 -4.849 8.006 1.00 98.31 123 ALA A CA 1
ATOM 999 C C . ALA A 1 123 ? -5.279 -3.868 9.169 1.00 98.31 123 ALA A C 1
ATOM 1001 O O . ALA A 1 123 ? -4.216 -3.480 9.646 1.00 98.31 123 ALA A O 1
ATOM 1002 N N . THR A 1 124 ? -6.465 -3.466 9.621 1.00 98.62 124 THR A N 1
ATOM 1003 C CA . THR A 1 124 ? -6.623 -2.703 10.864 1.00 98.62 124 THR A CA 1
ATOM 1004 C C . THR A 1 124 ? -7.465 -3.503 11.839 1.00 98.62 124 THR A C 1
ATOM 1006 O O . THR A 1 124 ? -8.670 -3.648 11.627 1.00 98.62 124 THR A O 1
ATOM 1009 N N . SER A 1 125 ? -6.856 -3.987 12.914 1.00 98.50 125 SER A N 1
ATOM 1010 C CA . SER A 1 125 ? -7.561 -4.573 14.054 1.00 98.50 125 SER A CA 1
ATOM 1011 C C . SER A 1 125 ? -7.833 -3.494 15.090 1.00 98.50 125 SER A C 1
ATOM 1013 O O . SER A 1 125 ? -6.926 -2.764 15.476 1.00 98.50 125 SER A O 1
ATOM 1015 N N . ILE A 1 126 ? -9.078 -3.390 15.538 1.00 98.62 126 ILE A N 1
ATOM 1016 C CA . ILE A 1 126 ? -9.555 -2.402 16.503 1.00 98.62 126 ILE A CA 1
ATOM 1017 C C . ILE A 1 126 ? -10.172 -3.153 17.676 1.00 98.62 126 ILE A C 1
ATOM 1019 O O . ILE A 1 126 ? -11.117 -3.924 17.504 1.00 98.62 126 ILE A O 1
ATOM 1023 N N . PHE A 1 127 ? -9.663 -2.881 18.868 1.00 98.69 127 PHE A N 1
ATOM 1024 C CA . PHE A 1 127 ? -10.121 -3.438 20.126 1.00 98.69 127 PHE A CA 1
ATOM 1025 C C . PHE A 1 127 ? -10.730 -2.328 20.983 1.00 98.69 127 PHE A C 1
ATOM 1027 O O . PHE A 1 127 ? -10.032 -1.421 21.434 1.00 98.69 127 PHE A O 1
ATOM 1034 N N . THR A 1 128 ? -12.039 -2.390 21.210 1.00 98.19 128 THR A N 1
ATOM 1035 C CA . THR A 1 128 ? -12.746 -1.482 22.119 1.00 98.19 128 THR A CA 1
ATOM 1036 C C . THR A 1 128 ? -12.628 -2.015 23.538 1.00 98.19 128 THR A C 1
ATOM 1038 O O . THR A 1 128 ? -13.221 -3.034 23.884 1.00 98.19 128 THR A O 1
ATOM 1041 N N . LEU A 1 129 ? -11.857 -1.317 24.363 1.00 98.06 129 LEU A N 1
ATOM 1042 C CA . LEU A 1 129 ? -11.552 -1.699 25.734 1.00 98.06 129 LEU A CA 1
ATOM 1043 C C . LEU A 1 129 ? -12.443 -0.929 26.730 1.00 98.06 129 LEU A C 1
ATOM 1045 O O . LEU A 1 129 ? -12.992 0.134 26.408 1.00 98.06 129 LEU A O 1
ATOM 1049 N N . PRO A 1 130 ? -12.580 -1.418 27.977 1.00 97.25 130 PRO A N 1
ATOM 1050 C CA . PRO A 1 130 ? -13.293 -0.701 29.027 1.00 97.25 130 PRO A CA 1
ATOM 1051 C C . PRO A 1 130 ? -12.741 0.707 29.268 1.00 97.25 130 PRO A C 1
ATOM 1053 O O . PRO A 1 130 ? -11.617 1.048 28.902 1.00 97.25 130 PRO A O 1
ATOM 1056 N N . LYS A 1 131 ? -13.540 1.546 29.937 1.00 96.38 131 LYS A N 1
ATOM 1057 C CA . LYS A 1 131 ? -13.179 2.938 30.250 1.00 96.38 131 LYS A CA 1
ATOM 1058 C C . LYS A 1 131 ? -12.859 3.771 28.994 1.00 96.38 131 LYS A C 1
ATOM 1060 O O . LYS A 1 131 ? -12.090 4.716 29.100 1.00 96.38 131 LYS A O 1
ATOM 1065 N N . LYS A 1 132 ? -13.452 3.476 27.830 1.00 97.12 132 LYS A N 1
ATOM 1066 C CA . LYS A 1 132 ? -13.262 4.241 26.576 1.00 97.12 132 LYS A CA 1
ATOM 1067 C C . LYS A 1 132 ? -11.824 4.246 26.039 1.00 97.12 132 LYS A C 1
ATOM 1069 O O . LYS A 1 132 ? -11.364 5.249 25.487 1.00 97.12 132 LYS A O 1
ATOM 1074 N N . PHE A 1 133 ? -11.106 3.150 26.251 1.00 98.12 133 PHE A N 1
ATOM 1075 C CA . PHE A 1 133 ? -9.844 2.914 25.565 1.00 98.12 133 PHE A CA 1
ATOM 1076 C C . PHE A 1 133 ? -10.101 2.193 24.243 1.00 98.12 133 PHE A C 1
ATOM 1078 O O . PHE A 1 133 ? -11.007 1.368 24.142 1.00 98.12 133 PHE A O 1
ATOM 1085 N N . VAL A 1 134 ? -9.289 2.492 23.239 1.00 98.50 134 VAL A N 1
ATOM 1086 C CA . VAL A 1 134 ? -9.273 1.776 21.966 1.00 98.50 134 VAL A CA 1
ATOM 1087 C C . VAL A 1 134 ? -7.832 1.420 21.656 1.00 98.50 134 VAL A C 1
ATOM 1089 O O . VAL A 1 134 ? -7.001 2.304 21.487 1.00 98.50 134 VAL A O 1
ATOM 1092 N N . LEU A 1 135 ? -7.532 0.130 21.589 1.00 98.62 135 LEU A N 1
ATOM 1093 C CA . LEU A 1 135 ? -6.265 -0.351 21.053 1.00 98.62 135 LEU A CA 1
ATOM 1094 C C . LEU A 1 135 ? -6.472 -0.633 19.567 1.00 98.62 135 LEU A C 1
ATOM 1096 O O . LEU A 1 135 ? -7.426 -1.315 19.201 1.00 98.62 135 LEU A O 1
ATOM 1100 N N . PHE A 1 136 ? -5.592 -0.141 18.708 1.00 98.25 136 PHE A N 1
ATOM 1101 C CA . PHE A 1 136 ? -5.588 -0.495 17.300 1.00 98.25 136 PHE A CA 1
ATOM 1102 C C . PHE A 1 136 ? -4.221 -1.010 16.867 1.00 98.25 136 PHE A C 1
ATOM 1104 O O . PHE A 1 136 ? -3.180 -0.558 17.340 1.00 98.25 136 PHE A O 1
ATOM 1111 N N . VAL A 1 137 ? -4.244 -1.964 15.945 1.00 98.50 137 VAL A N 1
ATOM 1112 C CA . VAL A 1 137 ? -3.064 -2.500 15.275 1.00 98.50 137 VAL A CA 1
ATOM 1113 C C . VAL A 1 137 ? -3.303 -2.369 13.783 1.00 98.50 137 VAL A C 1
ATOM 1115 O O . VAL A 1 137 ? -4.255 -2.940 13.252 1.00 98.50 137 VAL A O 1
ATOM 1118 N N . PHE A 1 138 ? -2.457 -1.597 13.118 1.00 98.44 138 PHE A N 1
ATOM 1119 C CA . PHE A 1 138 ? -2.450 -1.429 11.675 1.00 98.44 138 PHE A CA 1
ATOM 1120 C C . PHE A 1 138 ? -1.218 -2.111 11.094 1.00 98.44 138 PHE A C 1
ATOM 1122 O O . PHE A 1 138 ? -0.101 -1.890 11.556 1.00 98.44 138 PHE A O 1
ATOM 1129 N N . THR A 1 139 ? -1.422 -2.917 10.063 1.00 98.19 139 THR A N 1
ATOM 1130 C CA . THR A 1 139 ? -0.345 -3.559 9.314 1.00 98.19 139 THR A CA 1
ATOM 1131 C C . THR A 1 139 ? -0.530 -3.281 7.835 1.00 98.19 139 THR A C 1
ATOM 1133 O O . THR A 1 139 ? -1.645 -3.414 7.331 1.00 98.19 139 THR A O 1
ATOM 1136 N N . GLN A 1 140 ? 0.544 -2.954 7.128 1.00 98.19 140 GLN A N 1
ATOM 1137 C CA . GLN A 1 140 ? 0.554 -2.816 5.677 1.00 98.19 140 GLN A CA 1
ATOM 1138 C C . GLN A 1 140 ? 1.815 -3.455 5.107 1.00 98.19 140 GLN A C 1
ATOM 1140 O O . GLN A 1 140 ? 2.922 -3.205 5.580 1.00 98.19 140 GLN A O 1
ATOM 1145 N N . TYR A 1 141 ? 1.647 -4.243 4.054 1.00 97.62 141 TYR A N 1
ATOM 1146 C CA . TYR A 1 141 ? 2.750 -4.843 3.329 1.00 97.62 141 TYR A CA 1
ATOM 1147 C C . TYR A 1 141 ? 2.415 -4.954 1.847 1.00 97.62 141 TYR A C 1
ATOM 1149 O O . TYR A 1 141 ? 1.335 -5.407 1.468 1.00 97.62 141 TYR A O 1
ATOM 1157 N N . ASN A 1 142 ? 3.374 -4.565 1.015 1.00 97.38 142 ASN A N 1
ATOM 1158 C CA . ASN A 1 142 ? 3.327 -4.783 -0.420 1.00 97.38 142 ASN A CA 1
ATOM 1159 C C . ASN A 1 142 ? 4.453 -5.753 -0.756 1.00 97.38 142 ASN A C 1
ATOM 1161 O O . ASN A 1 142 ? 5.607 -5.493 -0.408 1.00 97.38 142 ASN A O 1
ATOM 1165 N N . SER A 1 143 ? 4.133 -6.849 -1.437 1.00 98.12 143 SER A N 1
ATOM 1166 C CA . SER A 1 143 ? 5.165 -7.738 -1.955 1.00 98.12 143 SER A CA 1
ATOM 1167 C C . SER A 1 143 ? 6.039 -7.001 -2.976 1.00 98.12 143 SER A C 1
ATOM 1169 O O . SER A 1 143 ? 5.610 -5.988 -3.542 1.00 98.12 143 SER A O 1
ATOM 1171 N N . PRO A 1 144 ? 7.238 -7.521 -3.288 1.00 97.69 144 PRO A N 1
ATOM 1172 C CA . PRO A 1 144 ? 8.033 -6.990 -4.383 1.00 97.69 144 PRO A CA 1
ATOM 1173 C C . PRO A 1 144 ? 7.221 -6.931 -5.682 1.00 97.69 144 PRO A C 1
ATOM 1175 O O . PRO A 1 144 ? 6.573 -7.915 -6.043 1.00 97.69 144 PRO A O 1
ATOM 1178 N N . TYR A 1 145 ? 7.278 -5.808 -6.392 1.00 96.00 145 TYR A N 1
ATOM 1179 C CA . TYR A 1 145 ? 6.545 -5.591 -7.643 1.00 96.00 145 TYR A CA 1
ATOM 1180 C C . TYR A 1 145 ? 7.446 -4.927 -8.684 1.00 96.00 145 TYR A C 1
ATOM 1182 O O . TYR A 1 145 ? 8.380 -4.200 -8.341 1.00 96.00 145 TYR A O 1
ATOM 1190 N N . ILE A 1 146 ? 7.186 -5.196 -9.962 1.00 95.00 146 ILE A N 1
ATOM 1191 C CA . ILE A 1 146 ? 7.935 -4.580 -11.063 1.00 95.00 146 ILE A CA 1
ATOM 1192 C C . ILE A 1 146 ? 7.320 -3.240 -11.460 1.00 95.00 146 ILE A C 1
ATOM 1194 O O . ILE A 1 146 ? 6.112 -3.037 -11.368 1.00 95.00 146 ILE A O 1
ATOM 1198 N N . SER A 1 147 ? 8.157 -2.323 -11.927 1.00 91.44 147 SER A N 1
ATOM 1199 C CA . SER A 1 147 ? 7.722 -1.130 -12.648 1.00 91.44 147 SER A CA 1
ATOM 1200 C C . SER A 1 147 ? 8.773 -0.767 -13.683 1.00 91.44 147 SER A C 1
ATOM 1202 O O . SER A 1 147 ? 9.882 -0.395 -13.302 1.00 91.44 147 SER A O 1
ATOM 1204 N N . THR A 1 148 ? 8.439 -0.818 -14.968 1.00 86.06 148 THR A N 1
ATOM 1205 C CA . THR A 1 148 ? 9.380 -0.448 -16.036 1.00 86.06 148 THR A CA 1
ATOM 1206 C C . THR A 1 148 ? 10.695 -1.247 -15.879 1.00 86.06 148 THR A C 1
ATOM 1208 O O . THR A 1 148 ? 10.670 -2.479 -15.890 1.00 86.06 148 THR A O 1
ATOM 1211 N N . GLN A 1 149 ? 11.824 -0.583 -15.609 1.00 91.19 149 GLN A N 1
ATOM 1212 C CA . GLN A 1 149 ? 13.140 -1.195 -15.376 1.00 91.19 149 GLN A CA 1
ATOM 1213 C C . GLN A 1 149 ? 13.349 -1.720 -13.943 1.00 91.19 149 GLN A C 1
ATOM 1215 O O . GLN A 1 149 ? 14.298 -2.446 -13.664 1.00 91.19 149 GLN A O 1
ATOM 1220 N N . ASN A 1 150 ? 12.468 -1.367 -13.009 1.00 93.62 150 ASN A N 1
ATOM 1221 C CA . ASN A 1 150 ? 12.697 -1.557 -11.583 1.00 93.62 150 ASN A CA 1
ATOM 1222 C C . ASN A 1 150 ? 11.989 -2.797 -11.035 1.00 93.62 150 ASN A C 1
ATOM 1224 O O . ASN A 1 150 ? 10.862 -3.112 -11.417 1.00 93.62 150 ASN A O 1
ATOM 1228 N N . LEU A 1 151 ? 12.624 -3.455 -10.073 1.00 95.69 151 LEU A N 1
ATOM 1229 C CA . LEU A 1 151 ? 11.989 -4.263 -9.043 1.00 95.69 151 LEU A CA 1
ATOM 1230 C C . LEU A 1 151 ? 11.968 -3.431 -7.758 1.00 95.69 151 LEU A C 1
ATOM 1232 O O . LEU A 1 151 ? 13.015 -3.089 -7.214 1.00 95.69 151 LEU A O 1
ATOM 1236 N N . ASN A 1 152 ? 10.774 -3.112 -7.275 1.00 96.88 152 ASN A N 1
ATOM 1237 C CA . ASN A 1 152 ? 10.582 -2.305 -6.079 1.00 96.88 152 ASN A CA 1
ATOM 1238 C C . ASN A 1 152 ? 10.244 -3.201 -4.894 1.00 96.88 152 ASN A C 1
ATOM 1240 O O . ASN A 1 152 ? 9.392 -4.089 -4.991 1.00 96.88 152 ASN A O 1
ATO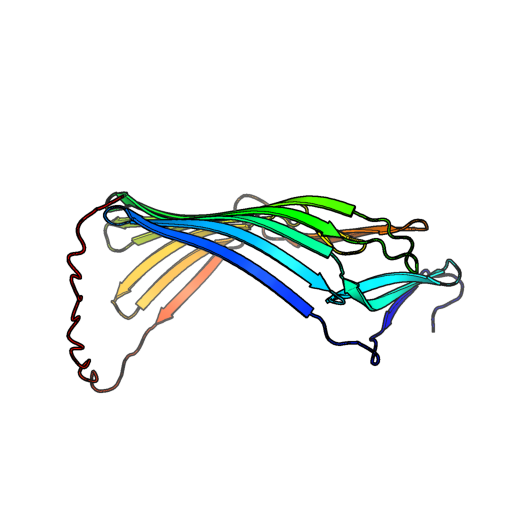M 1244 N N . LYS A 1 153 ? 10.876 -2.926 -3.761 1.00 97.62 153 LYS A N 1
ATOM 1245 C CA . LYS A 1 153 ? 10.642 -3.560 -2.468 1.00 97.62 153 LYS A CA 1
ATOM 1246 C C . LYS A 1 153 ? 10.472 -2.468 -1.415 1.00 97.62 153 LYS A C 1
ATOM 1248 O O . LYS A 1 153 ? 11.025 -1.374 -1.527 1.00 97.62 153 LYS A O 1
ATOM 1253 N N . ARG A 1 154 ? 9.698 -2.769 -0.380 1.00 96.19 154 ARG A N 1
ATOM 1254 C CA . ARG A 1 154 ? 9.485 -1.891 0.772 1.00 96.19 154 ARG A CA 1
ATOM 1255 C C . ARG A 1 154 ? 9.295 -2.749 2.016 1.00 96.19 154 ARG A C 1
ATOM 1257 O O . ARG A 1 154 ? 8.742 -3.846 1.924 1.00 96.19 154 ARG A O 1
ATOM 1264 N N . GLY A 1 155 ? 9.743 -2.255 3.164 1.00 95.88 155 GLY A N 1
ATOM 1265 C CA . GLY A 1 155 ? 9.483 -2.898 4.447 1.00 95.88 155 GLY A CA 1
ATOM 1266 C C . GLY A 1 155 ? 7.988 -2.922 4.785 1.00 95.88 155 GLY A C 1
ATOM 1267 O O . GLY A 1 155 ? 7.209 -2.089 4.317 1.00 95.88 155 GLY A O 1
ATOM 1268 N N . GLY A 1 156 ? 7.581 -3.863 5.636 1.00 96.19 156 GLY A N 1
ATOM 1269 C CA . GLY A 1 156 ? 6.246 -3.844 6.236 1.00 96.19 156 GLY A CA 1
ATOM 1270 C C . GLY A 1 156 ? 6.094 -2.683 7.222 1.00 96.19 156 GLY A C 1
ATOM 1271 O O . GLY A 1 156 ? 7.017 -2.371 7.976 1.00 96.19 156 GLY A O 1
ATOM 1272 N N . LEU A 1 157 ? 4.930 -2.041 7.210 1.00 96.69 157 LEU A N 1
ATOM 1273 C CA . LEU A 1 157 ? 4.553 -0.999 8.160 1.00 96.69 157 LEU A CA 1
ATOM 1274 C C . LEU A 1 157 ? 3.651 -1.611 9.232 1.00 96.69 157 LEU A C 1
ATOM 1276 O O . LEU A 1 157 ? 2.616 -2.193 8.912 1.00 96.69 157 LEU A O 1
ATOM 1280 N N . TYR A 1 158 ? 4.031 -1.447 10.494 1.00 96.56 158 TYR A N 1
ATOM 1281 C CA . TYR A 1 158 ? 3.316 -1.941 11.665 1.00 96.56 158 TYR A CA 1
ATOM 1282 C C . TYR A 1 158 ? 3.096 -0.776 12.621 1.00 96.56 158 TYR A C 1
ATOM 1284 O O . TYR A 1 158 ? 4.053 -0.184 13.105 1.00 96.56 158 TYR A O 1
ATOM 1292 N N . VAL A 1 159 ? 1.849 -0.432 12.918 1.00 97.88 159 VAL A N 1
ATOM 1293 C CA . VAL A 1 159 ? 1.522 0.648 13.852 1.00 97.88 159 VAL A CA 1
ATOM 1294 C C . VAL A 1 159 ? 0.642 0.087 14.951 1.00 97.88 159 VAL A C 1
ATOM 1296 O O . VAL A 1 159 ? -0.429 -0.451 14.676 1.00 97.88 159 VAL A O 1
ATOM 1299 N N . ILE A 1 160 ? 1.083 0.229 16.196 1.00 98.31 160 ILE A N 1
ATOM 1300 C CA . ILE A 1 160 ? 0.297 -0.133 17.376 1.00 98.31 160 ILE A CA 1
ATOM 1301 C C . ILE A 1 160 ? -0.058 1.155 18.098 1.00 98.31 160 ILE A C 1
ATOM 1303 O O . ILE A 1 160 ? 0.828 1.933 18.444 1.00 98.31 160 ILE A O 1
ATOM 1307 N N . GLY A 1 161 ? -1.346 1.400 18.308 1.00 98.25 161 GLY A N 1
ATOM 1308 C CA . GLY A 1 161 ? -1.821 2.625 18.928 1.00 98.25 161 GLY A CA 1
ATOM 1309 C C . GLY A 1 161 ? -2.825 2.382 20.034 1.00 98.25 161 GLY A C 1
ATOM 1310 O O . GLY A 1 161 ? -3.740 1.580 19.887 1.00 98.25 161 GLY A O 1
ATOM 1311 N N . LEU A 1 162 ? -2.673 3.107 21.135 1.00 98.50 162 LEU A N 1
ATOM 1312 C CA . LEU A 1 162 ? -3.644 3.165 22.215 1.00 98.50 162 LEU A CA 1
ATOM 1313 C C . LEU A 1 162 ? -4.271 4.555 22.238 1.00 98.50 162 LEU A C 1
ATOM 1315 O O . LEU A 1 162 ? -3.590 5.559 22.439 1.00 98.50 162 LEU A O 1
ATOM 1319 N N . GLU A 1 163 ? -5.583 4.605 22.070 1.00 98.31 163 GLU A N 1
ATOM 1320 C CA . GLU A 1 163 ? -6.365 5.828 22.140 1.00 98.31 163 GLU A CA 1
ATOM 1321 C C . GLU A 1 163 ? -7.233 5.840 23.389 1.00 98.31 163 GLU A C 1
ATOM 1323 O O . GLU A 1 163 ? -7.799 4.827 23.806 1.00 98.31 163 GLU A O 1
ATOM 1328 N N . LYS A 1 164 ? -7.371 7.022 23.976 1.00 98.31 164 LYS A N 1
ATOM 1329 C CA . LYS A 1 164 ? -8.248 7.286 25.102 1.00 98.31 164 LYS A CA 1
ATOM 1330 C C . LYS A 1 164 ? -9.164 8.449 24.770 1.00 98.31 164 LYS A C 1
ATOM 1332 O O . LYS A 1 164 ? -8.712 9.573 24.551 1.00 98.31 164 LYS A O 1
ATOM 1337 N N . GLU A 1 165 ? -10.468 8.201 24.816 1.00 97.88 165 GLU A N 1
ATOM 1338 C CA . GLU A 1 165 ? -11.443 9.285 24.863 1.00 97.88 165 GLU A CA 1
ATOM 1339 C C . GLU A 1 165 ? -11.502 9.848 26.289 1.00 97.88 165 GLU A C 1
ATOM 1341 O O . GLU A 1 165 ? -11.976 9.188 27.218 1.00 97.88 165 GLU A O 1
ATOM 1346 N N . ILE A 1 166 ? -11.022 11.080 26.459 1.00 97.00 166 ILE A N 1
ATOM 1347 C CA . ILE A 1 166 ? -11.110 11.818 27.725 1.00 97.00 166 ILE A CA 1
ATOM 1348 C C . ILE A 1 166 ? -12.499 12.456 27.834 1.00 97.00 166 ILE A C 1
ATOM 1350 O O . ILE A 1 166 ? -13.186 12.324 28.845 1.00 97.00 166 ILE A O 1
ATOM 1354 N N . LYS A 1 167 ? -12.942 13.106 26.753 1.00 94.88 167 LYS A N 1
ATOM 1355 C CA . LYS A 1 167 ? -14.288 13.668 26.569 1.00 94.88 167 LYS A CA 1
ATOM 1356 C C . LYS A 1 167 ? -14.707 13.456 25.115 1.00 94.88 167 LYS A C 1
ATOM 1358 O O . LYS A 1 167 ? -13.861 13.221 24.262 1.00 94.88 167 LYS A O 1
ATOM 1363 N N . LYS A 1 168 ? -15.995 13.622 24.800 1.00 92.25 168 LYS A N 1
ATOM 1364 C CA . LYS A 1 168 ? -16.482 13.518 23.408 1.00 92.25 168 LYS A CA 1
ATOM 1365 C C . LYS A 1 168 ? -15.722 14.431 22.429 1.00 92.25 168 LYS A C 1
ATOM 1367 O O . LYS A 1 168 ? -15.585 14.080 21.266 1.00 92.25 168 LYS A O 1
ATOM 1372 N N . SER A 1 169 ? -15.229 15.576 22.906 1.00 94.81 169 SER A N 1
ATOM 1373 C CA . SER A 1 169 ? -14.442 16.544 22.137 1.00 94.81 169 SER A CA 1
ATOM 1374 C C . SER A 1 169 ? -12.928 16.382 22.271 1.00 94.81 169 SER A C 1
ATOM 1376 O O . SER A 1 169 ? -12.213 17.105 21.594 1.00 94.81 169 SER A O 1
ATOM 1378 N N . LEU A 1 170 ? -12.418 15.496 23.135 1.00 97.00 170 LEU A N 1
ATOM 1379 C CA . LEU A 1 170 ? -10.988 15.399 23.439 1.00 97.00 170 LEU A CA 1
ATOM 1380 C C . LEU A 1 170 ? -10.519 13.944 23.477 1.00 97.00 170 LEU A C 1
ATOM 1382 O O . LEU A 1 170 ? -10.961 13.154 24.320 1.00 97.00 170 LEU A O 1
ATOM 1386 N N . LYS A 1 171 ? -9.560 13.625 22.610 1.00 97.69 171 LYS A N 1
ATOM 1387 C CA . LYS A 1 171 ? -8.914 12.314 22.526 1.00 97.69 171 LYS A CA 1
ATOM 1388 C C . LYS A 1 171 ? -7.402 12.447 22.654 1.00 97.69 171 LYS A C 1
ATOM 1390 O O . LYS A 1 171 ? -6.810 13.390 22.131 1.00 97.69 171 LYS A O 1
ATOM 1395 N N . LEU A 1 172 ? -6.802 11.475 23.327 1.00 98.25 172 LEU A N 1
ATOM 1396 C CA . LEU A 1 172 ? -5.359 11.279 23.398 1.00 98.25 172 LEU A CA 1
ATOM 1397 C C . LEU A 1 172 ? -5.013 9.971 22.690 1.00 98.25 172 LEU A C 1
ATOM 1399 O O . LEU A 1 172 ? -5.725 8.985 22.865 1.00 98.25 172 LEU A O 1
ATOM 1403 N N . SER A 1 173 ? -3.939 9.950 21.913 1.00 98.19 173 SER A N 1
ATOM 1404 C CA . SER A 1 173 ? -3.477 8.768 21.191 1.00 98.19 173 SER A CA 1
ATOM 1405 C C . SER A 1 173 ? -1.968 8.637 21.334 1.00 98.19 173 SER A C 1
ATOM 1407 O O . SER A 1 173 ? -1.239 9.607 21.130 1.00 98.19 173 SER A O 1
ATOM 1409 N N . LEU A 1 174 ? -1.512 7.449 21.714 1.00 98.38 174 LEU A N 1
ATOM 1410 C CA . LEU A 1 174 ? -0.106 7.077 21.779 1.00 98.38 174 LEU A CA 1
ATOM 1411 C C . LEU A 1 174 ? 0.130 5.973 20.753 1.00 98.38 174 LEU A C 1
ATOM 1413 O O . LEU A 1 174 ? -0.508 4.927 20.839 1.00 98.38 174 LEU A O 1
ATOM 1417 N N . THR A 1 175 ? 1.022 6.194 19.792 1.00 98.19 175 THR A N 1
ATOM 1418 C CA . THR A 1 175 ? 1.276 5.246 18.699 1.00 98.19 175 THR A CA 1
ATOM 1419 C C . THR A 1 175 ? 2.748 4.899 18.598 1.00 98.19 175 THR A C 1
ATOM 1421 O O . THR A 1 175 ? 3.575 5.799 18.521 1.00 98.19 175 THR A O 1
ATOM 1424 N N . ALA A 1 176 ? 3.071 3.614 18.534 1.00 97.88 176 ALA A N 1
ATOM 1425 C CA . ALA A 1 176 ? 4.393 3.128 18.171 1.00 97.88 176 ALA A CA 1
ATOM 1426 C C . ALA A 1 176 ? 4.391 2.709 16.697 1.00 97.88 176 ALA A C 1
ATOM 1428 O O . ALA A 1 176 ? 3.528 1.936 16.269 1.00 97.88 176 ALA A O 1
ATOM 1429 N N . ILE A 1 177 ? 5.342 3.229 15.925 1.00 96.38 177 ILE A N 1
ATOM 1430 C CA . ILE A 1 177 ? 5.518 2.932 14.502 1.00 96.38 177 ILE A CA 1
ATOM 1431 C C . ILE A 1 177 ? 6.712 1.993 14.372 1.00 96.38 177 ILE A C 1
ATOM 1433 O O . ILE A 1 177 ? 7.799 2.295 14.850 1.00 96.38 177 ILE A O 1
ATOM 1437 N N . ASN A 1 178 ? 6.494 0.853 13.725 1.00 96.56 178 ASN A N 1
ATOM 1438 C CA . ASN A 1 178 ? 7.459 -0.222 13.530 1.00 96.56 178 ASN A CA 1
ATOM 1439 C C . ASN A 1 178 ? 8.207 -0.614 14.822 1.00 96.56 178 ASN A C 1
ATOM 1441 O O . ASN A 1 178 ? 9.434 -0.682 14.825 1.00 96.56 178 ASN A O 1
ATOM 1445 N N . PRO A 1 179 ? 7.490 -0.924 15.924 1.00 94.56 179 PRO A N 1
ATOM 1446 C CA . PRO A 1 179 ? 8.101 -1.104 17.247 1.00 94.56 179 PRO A CA 1
ATOM 1447 C C . PRO A 1 179 ? 9.073 -2.290 17.351 1.00 94.56 179 PRO A C 1
ATOM 1449 O O . PRO A 1 179 ? 9.816 -2.379 18.322 1.00 94.56 179 PRO A O 1
ATOM 1452 N N . PHE A 1 180 ? 9.058 -3.208 16.381 1.00 92.56 180 PHE A N 1
ATOM 1453 C CA . PHE A 1 180 ? 9.832 -4.452 16.403 1.00 92.56 180 PHE A CA 1
ATOM 1454 C C . PHE A 1 180 ? 11.069 -4.428 15.494 1.00 92.56 180 PHE A C 1
ATOM 1456 O O . PHE A 1 180 ? 11.647 -5.480 15.233 1.00 92.56 180 PHE A O 1
ATOM 1463 N N . MET A 1 181 ? 11.464 -3.266 14.966 1.00 93.75 181 MET A N 1
ATOM 1464 C CA . MET A 1 181 ? 12.637 -3.154 14.096 1.00 93.75 181 MET A CA 1
ATOM 1465 C C . MET A 1 181 ? 13.401 -1.851 14.328 1.00 93.75 181 MET A C 1
ATOM 1467 O O . MET A 1 181 ? 12.830 -0.847 14.745 1.00 93.75 181 MET A O 1
ATOM 1471 N N . GLU 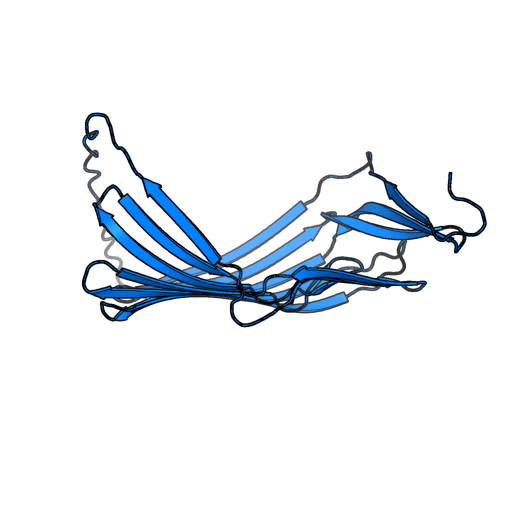A 1 182 ? 14.704 -1.870 14.044 1.00 94.06 182 GLU A N 1
ATOM 1472 C CA . GLU A 1 182 ? 15.556 -0.684 14.187 1.00 94.06 18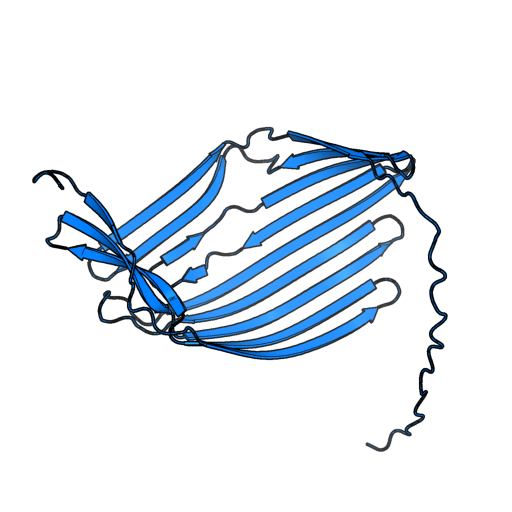2 GLU A CA 1
ATOM 1473 C C . GLU A 1 182 ? 15.579 0.173 12.922 1.00 94.06 182 GLU A C 1
ATOM 1475 O O . GLU A 1 182 ? 15.483 1.393 13.012 1.00 94.06 182 GLU A O 1
ATOM 1480 N N . ASN A 1 183 ? 15.648 -0.462 11.751 1.00 94.81 183 ASN A N 1
ATOM 1481 C CA . ASN A 1 183 ? 15.685 0.202 10.452 1.00 94.81 183 ASN A CA 1
ATOM 1482 C C . ASN A 1 183 ? 14.467 -0.202 9.627 1.00 94.81 183 ASN A C 1
ATOM 1484 O O . ASN A 1 183 ? 14.146 -1.384 9.528 1.00 94.81 183 ASN A O 1
ATOM 1488 N N . PHE A 1 184 ? 13.800 0.773 9.020 1.00 95.81 184 PHE A N 1
ATOM 1489 C CA . PHE A 1 184 ? 12.693 0.561 8.101 1.00 95.81 184 PHE A CA 1
ATOM 1490 C C . PHE A 1 184 ? 13.108 0.918 6.678 1.00 95.81 184 PHE A C 1
ATOM 1492 O O . PHE A 1 184 ? 13.436 2.068 6.392 1.00 95.81 184 PHE A O 1
ATOM 1499 N N . THR A 1 185 ? 13.013 -0.054 5.775 1.00 96.75 185 THR A N 1
ATOM 1500 C CA . THR A 1 185 ? 13.233 0.168 4.345 1.00 96.75 185 THR A CA 1
ATOM 1501 C C . THR A 1 185 ? 12.052 0.904 3.732 1.00 96.75 185 THR A C 1
ATOM 1503 O O . THR A 1 185 ? 11.000 0.317 3.458 1.00 96.75 185 THR A O 1
ATOM 1506 N N . VAL A 1 186 ? 12.233 2.203 3.499 1.00 95.38 186 VAL A N 1
ATOM 1507 C CA . VAL A 1 186 ? 11.253 3.071 2.831 1.00 95.38 186 VAL A CA 1
ATOM 1508 C C . VAL A 1 186 ? 11.128 2.683 1.366 1.00 95.38 186 VAL A C 1
ATOM 1510 O O . VAL A 1 186 ? 10.015 2.597 0.846 1.00 95.38 186 VAL A O 1
ATOM 1513 N N . SER A 1 187 ? 12.265 2.433 0.720 1.00 96.31 187 SER A N 1
ATOM 1514 C CA . SER A 1 187 ? 12.336 2.010 -0.672 1.00 96.31 187 SER A CA 1
ATOM 1515 C C . SER A 1 187 ? 13.623 1.241 -0.912 1.00 96.31 187 SER A C 1
ATOM 1517 O O . SER A 1 187 ? 14.703 1.728 -0.600 1.00 96.31 187 SER A O 1
ATOM 1519 N N . ASN A 1 188 ? 13.509 0.072 -1.524 1.00 97.00 188 ASN A N 1
ATOM 1520 C CA . ASN A 1 188 ? 14.623 -0.636 -2.132 1.00 97.00 188 ASN A CA 1
ATOM 1521 C C . ASN A 1 188 ? 14.256 -0.870 -3.599 1.00 97.00 188 ASN A C 1
ATOM 1523 O O . ASN A 1 188 ? 13.251 -1.513 -3.910 1.00 97.00 188 ASN A O 1
ATOM 1527 N N . THR A 1 189 ? 15.022 -0.264 -4.494 1.00 95.75 189 THR A N 1
ATOM 1528 C CA . THR A 1 189 ? 14.758 -0.259 -5.930 1.00 95.75 189 THR A CA 1
ATOM 1529 C C . THR A 1 189 ? 15.951 -0.875 -6.628 1.00 95.75 189 THR A C 1
ATOM 1531 O O . THR A 1 189 ? 17.053 -0.337 -6.564 1.00 95.75 189 THR A O 1
ATOM 1534 N N . ILE A 1 190 ? 15.717 -1.993 -7.305 1.00 94.75 190 ILE A N 1
ATOM 1535 C CA . ILE A 1 190 ? 16.712 -2.653 -8.147 1.00 94.75 190 ILE A CA 1
ATOM 1536 C C . ILE A 1 190 ? 16.347 -2.348 -9.593 1.00 94.75 190 ILE A C 1
ATOM 1538 O O . ILE A 1 190 ? 15.291 -2.771 -10.056 1.00 94.75 190 ILE A O 1
ATOM 1542 N N . THR A 1 191 ? 17.188 -1.597 -10.287 1.00 91.00 191 THR A N 1
ATOM 1543 C CA . THR A 1 191 ? 17.066 -1.291 -11.710 1.00 91.00 191 THR A CA 1
ATOM 1544 C C . THR A 1 191 ? 17.969 -2.233 -12.488 1.00 91.00 191 THR A C 1
ATOM 1546 O O . THR A 1 191 ? 19.173 -2.293 -12.239 1.00 91.00 191 THR A O 1
ATOM 1549 N N . GLU A 1 192 ? 17.384 -2.949 -13.439 1.00 84.38 192 GLU A N 1
ATOM 1550 C CA . GLU A 1 192 ? 18.100 -3.883 -14.300 1.00 84.38 192 GLU A CA 1
ATOM 1551 C C . GLU A 1 192 ? 17.791 -3.566 -15.764 1.00 84.38 192 GLU A C 1
ATOM 1553 O O . GLU A 1 192 ? 16.633 -3.383 -16.149 1.00 84.38 192 GLU A O 1
ATOM 1558 N N . SER A 1 193 ? 18.854 -3.470 -16.553 1.00 83.50 193 SER A N 1
ATOM 1559 C CA . SER A 1 193 ? 18.860 -3.254 -17.996 1.00 83.50 193 SER A CA 1
ATOM 1560 C C . SER A 1 193 ? 19.935 -4.157 -18.603 1.00 83.50 193 SER A C 1
ATOM 1562 O O . SER A 1 193 ? 20.799 -4.661 -17.886 1.00 83.50 193 SER A O 1
ATOM 1564 N N . GLU A 1 194 ? 19.937 -4.332 -19.922 1.00 80.88 194 GLU A N 1
ATOM 1565 C CA . GLU A 1 194 ? 20.951 -5.136 -20.623 1.00 80.88 194 GLU A CA 1
ATOM 1566 C C . GLU A 1 194 ? 22.399 -4.723 -20.318 1.00 80.88 194 GLU A C 1
ATOM 1568 O O . GLU A 1 194 ? 23.294 -5.563 -20.301 1.00 80.88 194 GLU A O 1
ATOM 1573 N N . ASN A 1 195 ? 22.637 -3.436 -20.063 1.00 82.31 195 ASN A N 1
ATOM 1574 C CA . ASN A 1 195 ? 23.972 -2.856 -19.931 1.00 82.31 195 ASN A CA 1
ATOM 1575 C C . ASN A 1 195 ? 24.316 -2.332 -18.529 1.00 82.31 195 ASN A C 1
ATOM 1577 O O . ASN A 1 195 ? 25.428 -1.839 -18.338 1.00 82.31 195 ASN A O 1
ATOM 1581 N N . PHE A 1 196 ? 23.401 -2.395 -17.556 1.00 85.56 196 PHE A N 1
ATOM 1582 C CA . PHE A 1 196 ? 23.714 -2.005 -16.181 1.00 85.56 196 PHE A CA 1
ATOM 1583 C C . PHE A 1 196 ? 22.778 -2.637 -15.151 1.00 85.56 196 PHE A C 1
ATOM 1585 O O . PHE A 1 196 ? 21.606 -2.917 -15.407 1.00 85.56 196 PHE A O 1
ATOM 1592 N N . TRP A 1 197 ? 23.316 -2.768 -13.943 1.00 88.88 197 TRP A N 1
ATOM 1593 C CA . TRP A 1 197 ? 22.580 -3.114 -12.739 1.00 88.88 197 TRP A CA 1
ATOM 1594 C C . TRP A 1 197 ? 22.816 -2.026 -11.694 1.00 88.88 197 TRP A C 1
ATOM 1596 O O . TRP A 1 197 ? 23.951 -1.598 -11.477 1.00 88.88 197 TRP A O 1
ATOM 1606 N N . GLN A 1 198 ? 21.744 -1.560 -11.062 1.00 87.94 198 GLN A N 1
ATOM 1607 C CA . GLN A 1 198 ? 21.804 -0.556 -10.006 1.00 87.94 198 GLN A CA 1
ATOM 1608 C C . GLN A 1 198 ? 20.839 -0.934 -8.887 1.00 87.94 198 GLN A C 1
ATOM 1610 O O . GLN A 1 198 ? 19.654 -1.138 -9.128 1.00 87.94 198 GLN A O 1
ATOM 1615 N N . GLU A 1 199 ? 21.315 -0.925 -7.646 1.00 93.00 199 GLU A N 1
ATOM 1616 C CA . GLU A 1 199 ? 20.460 -1.004 -6.465 1.00 93.00 199 GLU A CA 1
ATOM 1617 C C . GLU A 1 199 ? 20.509 0.315 -5.698 1.00 93.00 199 GLU A C 1
ATOM 1619 O O . GLU A 1 199 ? 21.562 0.908 -5.473 1.00 93.00 199 GLU A O 1
ATOM 1624 N N . THR A 1 200 ? 19.338 0.818 -5.329 1.00 91.50 200 THR A N 1
ATOM 1625 C CA . THR A 1 200 ? 19.185 2.015 -4.508 1.00 91.50 200 THR A CA 1
ATOM 1626 C C . THR A 1 200 ? 18.348 1.653 -3.300 1.00 91.50 200 THR A C 1
ATOM 1628 O O . THR A 1 200 ? 17.175 1.299 -3.429 1.00 91.50 200 THR A O 1
ATOM 1631 N N . ASN A 1 201 ? 18.962 1.744 -2.126 1.00 95.75 201 ASN A N 1
ATOM 1632 C CA . ASN A 1 201 ? 18.332 1.419 -0.860 1.00 95.75 201 ASN A CA 1
ATOM 1633 C C . ASN A 1 201 ? 18.174 2.682 -0.007 1.00 95.75 201 ASN A C 1
ATOM 1635 O O . ASN A 1 201 ? 19.119 3.452 0.157 1.00 95.75 201 ASN A O 1
ATOM 1639 N N . MET A 1 202 ? 16.973 2.890 0.524 1.00 96.06 202 MET A N 1
ATOM 1640 C CA . MET A 1 202 ? 16.636 3.980 1.428 1.00 96.06 202 MET A CA 1
ATOM 1641 C C . MET A 1 202 ? 16.027 3.394 2.695 1.00 96.06 202 MET A C 1
ATOM 1643 O O . MET A 1 202 ? 14.850 3.018 2.722 1.00 96.06 202 MET A O 1
ATOM 1647 N N . ASP A 1 203 ? 16.836 3.380 3.745 1.00 96.06 203 ASP A N 1
ATOM 1648 C CA . ASP A 1 203 ? 16.430 2.986 5.084 1.00 96.06 203 ASP A CA 1
ATOM 1649 C C . ASP A 1 203 ? 16.314 4.215 5.987 1.00 96.06 203 ASP A C 1
ATOM 1651 O O . ASP A 1 203 ? 17.060 5.187 5.854 1.00 96.06 203 ASP A O 1
ATOM 1655 N N . VAL A 1 204 ? 15.374 4.164 6.926 1.00 95.25 204 VAL A N 1
ATOM 1656 C CA . VAL A 1 204 ? 15.241 5.149 8.003 1.00 95.25 204 VAL A CA 1
ATOM 1657 C C . VAL A 1 204 ? 15.304 4.445 9.348 1.00 95.25 204 VAL A C 1
ATOM 1659 O O . VAL A 1 204 ? 14.700 3.389 9.539 1.00 95.25 204 VAL A O 1
ATOM 1662 N N . TYR A 1 205 ? 16.025 5.039 10.293 1.00 95.56 205 TYR A N 1
ATOM 1663 C CA . TYR A 1 205 ? 16.097 4.534 11.658 1.00 95.56 205 TYR A CA 1
ATOM 1664 C C . TYR A 1 205 ? 14.792 4.852 12.403 1.00 95.56 205 TYR A C 1
ATOM 1666 O O . TYR A 1 205 ? 14.388 6.011 12.494 1.00 95.56 205 TYR A O 1
ATOM 1674 N N . VAL A 1 206 ? 14.116 3.824 12.915 1.00 94.81 206 VAL A N 1
ATOM 1675 C CA . VAL A 1 206 ? 12.778 3.902 13.538 1.00 94.81 206 VAL A CA 1
ATOM 1676 C C . VAL A 1 206 ? 12.712 3.247 14.915 1.00 94.81 206 VAL A C 1
ATOM 1678 O O . VAL A 1 206 ? 11.622 3.104 15.474 1.00 94.81 206 VAL A O 1
ATOM 1681 N N . LYS A 1 207 ? 13.855 2.853 15.492 1.00 94.56 207 LYS A N 1
ATOM 1682 C CA . LYS A 1 207 ? 13.889 2.231 16.820 1.00 94.56 207 LYS A CA 1
ATOM 1683 C C . LYS A 1 207 ? 13.161 3.114 17.834 1.00 94.56 207 LYS A C 1
ATOM 1685 O O . LYS A 1 207 ? 13.515 4.276 18.024 1.00 94.56 207 LYS A O 1
ATOM 1690 N N . ASN A 1 208 ? 12.167 2.539 18.508 1.00 91.62 208 ASN A N 1
ATOM 1691 C CA . ASN A 1 208 ? 11.351 3.215 19.520 1.00 91.62 208 ASN A CA 1
ATOM 1692 C C . ASN A 1 208 ? 10.651 4.497 19.019 1.00 91.62 208 ASN A C 1
ATOM 1694 O O . ASN A 1 208 ? 10.444 5.430 19.797 1.00 91.62 208 ASN A O 1
ATOM 1698 N N . LEU A 1 209 ? 10.264 4.559 17.739 1.00 95.50 209 LEU A N 1
ATOM 1699 C CA . LEU A 1 209 ? 9.521 5.695 17.195 1.00 95.50 209 LEU A CA 1
ATOM 1700 C C . LEU A 1 209 ? 8.091 5.734 17.758 1.00 95.50 209 LEU A C 1
ATOM 1702 O O . LEU A 1 209 ? 7.197 5.010 17.312 1.00 95.50 209 LEU A O 1
ATOM 1706 N N . ILE A 1 210 ? 7.881 6.606 18.743 1.00 96.50 210 ILE A N 1
ATOM 1707 C CA . ILE A 1 210 ? 6.607 6.794 19.443 1.00 96.50 210 ILE A CA 1
ATOM 1708 C C . ILE A 1 210 ? 6.067 8.193 19.150 1.00 96.50 210 ILE A C 1
ATOM 1710 O O . ILE A 1 210 ? 6.792 9.183 19.190 1.00 96.50 210 ILE A O 1
ATOM 1714 N N . THR A 1 211 ? 4.770 8.288 18.877 1.00 97.12 211 THR A N 1
ATOM 1715 C CA . THR A 1 211 ? 4.072 9.546 18.604 1.00 97.12 211 THR A CA 1
ATOM 1716 C C . THR A 1 211 ? 2.953 9.751 19.613 1.00 97.12 211 THR A C 1
ATOM 1718 O O . THR A 1 211 ? 2.142 8.854 19.845 1.00 97.12 211 THR A O 1
ATOM 1721 N N . LEU A 1 212 ? 2.885 10.952 20.185 1.00 97.81 212 LEU A N 1
ATOM 1722 C CA . LEU A 1 212 ? 1.756 11.408 20.988 1.00 97.81 212 LEU A CA 1
ATOM 1723 C C . LEU A 1 212 ? 0.891 12.341 20.139 1.00 97.81 212 LEU A C 1
ATOM 1725 O O . LEU A 1 212 ? 1.387 13.317 19.582 1.00 97.81 212 LEU A O 1
ATOM 1729 N N . ARG A 1 213 ? -0.408 12.063 20.057 1.00 97.94 213 ARG A N 1
ATOM 1730 C CA . ARG A 1 213 ? -1.381 12.889 19.340 1.00 97.94 213 ARG A CA 1
ATOM 1731 C C . ARG A 1 213 ? -2.510 13.301 20.274 1.00 97.94 213 ARG A C 1
ATOM 1733 O O . ARG A 1 213 ? -3.180 12.458 20.867 1.00 97.94 213 ARG A O 1
ATOM 1740 N N . VAL A 1 214 ? -2.747 14.606 20.353 1.00 97.75 214 VAL A N 1
ATOM 1741 C CA . VAL A 1 214 ? -3.911 15.200 21.019 1.00 97.75 214 VAL A CA 1
ATOM 1742 C C . VAL A 1 214 ? -4.876 15.674 19.942 1.00 97.75 214 VAL A C 1
ATOM 1744 O O . VAL A 1 214 ? -4.482 16.375 19.014 1.00 97.75 214 VAL A O 1
ATOM 1747 N N . THR A 1 215 ? -6.145 15.292 20.045 1.00 97.31 215 THR A N 1
ATOM 1748 C CA . THR A 1 215 ? -7.185 15.721 19.105 1.00 97.31 215 THR A CA 1
ATOM 1749 C C . THR A 1 215 ? -8.311 16.397 19.867 1.00 97.31 215 THR A C 1
ATOM 1751 O O . THR A 1 215 ? -8.940 15.771 20.722 1.00 97.31 215 THR A O 1
ATOM 1754 N N . TYR A 1 216 ? -8.572 17.663 19.531 1.00 96.38 216 TYR A N 1
ATOM 1755 C CA . TYR A 1 216 ? -9.696 18.436 20.049 1.00 96.38 216 TYR A CA 1
ATOM 1756 C C . TYR A 1 216 ? -10.678 18.772 18.922 1.00 96.38 216 TYR A C 1
ATOM 1758 O O . TYR A 1 216 ? -10.280 19.285 17.880 1.00 96.38 216 TYR A O 1
ATOM 1766 N N . THR A 1 217 ? -11.960 18.480 19.124 1.00 93.62 217 THR A N 1
ATOM 1767 C CA . THR A 1 217 ? -13.031 18.765 18.161 1.00 93.62 217 THR A CA 1
ATOM 1768 C C . THR A 1 217 ? -14.023 19.748 18.767 1.00 93.62 217 THR A C 1
ATOM 1770 O O . THR A 1 217 ? -14.691 19.436 19.755 1.00 93.62 217 THR A O 1
ATOM 1773 N N . PHE A 1 218 ? -14.148 20.921 18.146 1.00 91.75 218 PHE A N 1
ATOM 1774 C CA . PHE A 1 218 ? -15.112 21.959 18.500 1.00 91.75 218 PHE A CA 1
ATOM 1775 C C . PHE A 1 218 ? -16.193 22.047 17.422 1.00 91.75 218 PHE A C 1
ATOM 1777 O O . PHE A 1 218 ? -15.880 22.131 16.240 1.00 91.75 218 PHE A O 1
ATOM 1784 N N . ASN A 1 219 ? -17.460 22.022 17.835 1.00 83.94 219 ASN A N 1
ATOM 1785 C CA . ASN A 1 219 ? -18.599 22.189 16.937 1.00 83.94 219 ASN A CA 1
ATOM 1786 C C . ASN A 1 219 ? -19.379 23.429 17.378 1.00 83.94 219 ASN A C 1
ATOM 1788 O O . ASN A 1 219 ? -19.828 23.485 18.524 1.00 83.94 219 ASN A O 1
ATOM 1792 N N . TYR A 1 220 ? -19.557 24.387 16.471 1.00 84.06 220 TYR A N 1
ATOM 1793 C CA . TYR A 1 220 ? -20.320 25.614 16.691 1.00 84.06 220 TYR A CA 1
ATOM 1794 C C . TYR A 1 220 ? -21.302 25.827 15.537 1.00 84.06 220 TYR A C 1
ATOM 1796 O O . TYR A 1 220 ? -20.954 25.589 14.383 1.00 84.06 220 TYR A O 1
ATOM 1804 N N . GLY A 1 221 ? -22.530 26.239 15.859 1.00 81.62 221 GLY A N 1
ATOM 1805 C CA . GLY A 1 221 ? -23.625 26.418 14.902 1.00 81.62 221 GLY A CA 1
ATOM 1806 C C . GLY A 1 221 ? -24.825 25.494 15.145 1.00 81.62 221 GLY A C 1
ATOM 1807 O O . GLY A 1 221 ? -24.737 24.475 15.835 1.00 81.62 221 GLY A O 1
ATOM 1808 N N . ASN A 1 222 ? -25.974 25.871 14.579 1.00 74.25 222 ASN A N 1
ATOM 1809 C CA . ASN A 1 222 ? -27.215 25.105 14.686 1.00 74.25 222 ASN A CA 1
ATOM 1810 C C . ASN A 1 222 ? -27.102 23.784 13.913 1.00 74.25 222 ASN A C 1
ATOM 1812 O O . ASN A 1 222 ? -26.639 23.754 12.773 1.00 74.25 222 ASN A O 1
ATOM 1816 N N . LYS A 1 223 ? -27.572 22.680 14.509 1.00 73.25 223 LYS A N 1
ATOM 1817 C CA . LYS A 1 223 ? -27.738 21.415 13.781 1.00 73.25 223 LYS A CA 1
ATOM 1818 C C . LYS A 1 223 ? -28.770 21.639 12.677 1.00 73.25 223 LYS A C 1
ATOM 1820 O O . LYS A 1 223 ? -29.957 21.755 12.970 1.00 73.25 223 LYS A O 1
ATOM 1825 N N . ILE A 1 224 ? -28.323 21.708 11.425 1.00 72.19 224 ILE A N 1
ATOM 1826 C CA . ILE A 1 224 ? -29.218 21.740 10.266 1.00 72.19 224 ILE A CA 1
ATOM 1827 C C . ILE A 1 224 ? -30.110 20.495 10.358 1.00 72.19 224 ILE A C 1
ATOM 1829 O O . ILE A 1 224 ? -29.595 19.378 10.484 1.00 72.19 224 ILE A O 1
ATOM 1833 N N . LYS A 1 225 ? -31.438 20.680 10.359 1.00 69.00 225 LYS A N 1
ATOM 1834 C CA . LYS A 1 225 ? -32.393 19.565 10.316 1.00 69.00 225 LYS A CA 1
ATOM 1835 C C . LYS A 1 225 ? -32.048 18.719 9.093 1.00 69.00 225 LYS A C 1
ATOM 1837 O O . LYS A 1 225 ? -32.118 19.206 7.967 1.00 69.00 225 LYS A O 1
ATOM 1842 N N . LYS A 1 226 ? -31.641 17.467 9.311 1.00 66.06 226 LYS A N 1
ATOM 1843 C CA . LYS A 1 226 ? -31.528 16.506 8.215 1.00 66.06 226 LYS A CA 1
ATOM 1844 C C . LYS A 1 226 ? -32.931 16.346 7.636 1.00 66.06 226 LYS A C 1
ATOM 1846 O O . LYS A 1 226 ? -33.847 16.017 8.383 1.00 66.06 226 LYS A O 1
ATOM 1851 N N . LEU A 1 227 ? -33.091 16.634 6.347 1.00 66.38 227 LEU A N 1
ATOM 1852 C CA . LEU A 1 227 ? -34.293 16.266 5.606 1.00 66.38 227 LEU A CA 1
ATOM 1853 C C . LEU A 1 227 ? -34.475 14.752 5.761 1.00 66.38 227 LEU A C 1
ATOM 1855 O O . LEU A 1 227 ? -33.568 13.995 5.402 1.00 66.38 227 LEU A O 1
ATOM 1859 N N . ASP A 1 228 ? -35.609 14.329 6.318 1.0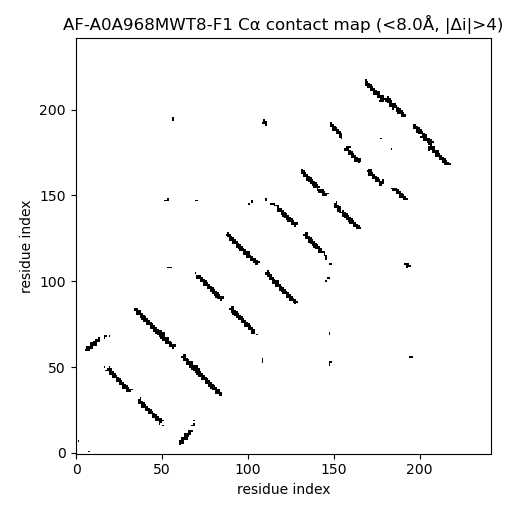0 60.81 228 ASP A N 1
ATOM 1860 C CA . ASP A 1 228 ? -36.040 12.934 6.262 1.00 60.81 228 ASP A CA 1
ATOM 1861 C C . ASP A 1 228 ? -36.290 12.608 4.790 1.00 60.81 228 ASP A C 1
ATOM 1863 O O . ASP A 1 228 ? -37.352 12.881 4.236 1.00 60.81 228 ASP A O 1
ATOM 1867 N N . ARG A 1 229 ? -35.273 12.077 4.108 1.00 57.44 229 ARG A N 1
ATOM 1868 C CA . ARG A 1 229 ? -35.511 11.371 2.854 1.00 57.44 229 ARG A CA 1
ATOM 1869 C C . ARG A 1 229 ? -36.176 10.059 3.237 1.00 57.44 229 ARG A C 1
ATOM 1871 O O . ARG A 1 229 ? -35.500 9.175 3.769 1.00 57.44 229 ARG A O 1
ATOM 1878 N N . GLN A 1 230 ? -37.483 9.958 2.989 1.00 49.47 230 GLN A N 1
ATOM 1879 C CA . GLN A 1 230 ? -38.171 8.673 2.946 1.00 49.47 230 GLN A CA 1
ATOM 1880 C C . GLN A 1 230 ? -37.334 7.730 2.081 1.00 49.47 230 GLN A C 1
ATOM 1882 O O . GLN A 1 230 ? -37.012 8.025 0.930 1.00 49.47 230 GLN A O 1
ATOM 1887 N N . LYS A 1 231 ? -36.894 6.624 2.680 1.00 50.22 231 LYS A N 1
ATOM 1888 C CA . LYS A 1 231 ? -36.416 5.485 1.913 1.00 50.22 231 LYS A CA 1
ATOM 1889 C C . LYS A 1 231 ? -37.661 4.776 1.410 1.00 50.22 231 LYS A C 1
ATOM 1891 O O . LYS A 1 231 ? -38.117 3.838 2.059 1.00 50.22 231 LYS A O 1
ATOM 1896 N N . ASP A 1 232 ? -38.192 5.228 0.283 1.00 44.53 232 ASP A N 1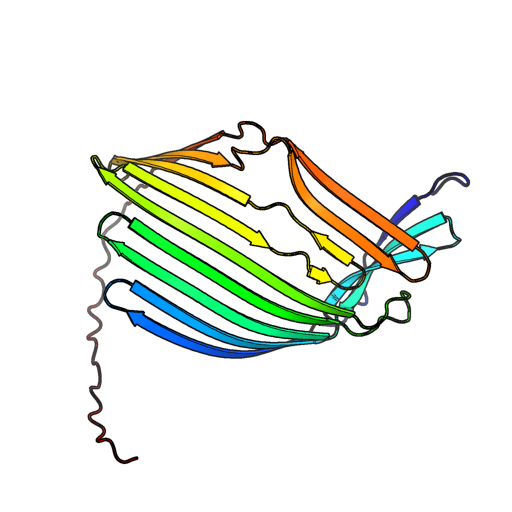
ATOM 1897 C CA . ASP A 1 232 ? -39.015 4.354 -0.539 1.00 44.53 232 ASP A CA 1
ATOM 1898 C C . ASP A 1 232 ? -38.072 3.278 -1.075 1.00 44.53 232 ASP A C 1
ATOM 1900 O O . ASP A 1 232 ? -37.365 3.439 -2.067 1.00 44.53 232 ASP A O 1
ATOM 1904 N N . VAL A 1 233 ? -37.945 2.203 -0.300 1.00 50.97 233 VAL A N 1
ATOM 1905 C CA . VAL A 1 233 ? -37.468 0.936 -0.827 1.00 50.97 233 VAL A CA 1
ATOM 1906 C C . VAL A 1 233 ? -38.642 0.413 -1.636 1.00 50.97 233 VAL A C 1
ATOM 1908 O O . VAL A 1 233 ? -39.558 -0.183 -1.069 1.00 50.97 233 VAL A O 1
ATOM 1911 N N . GLU A 1 234 ? -38.638 0.672 -2.945 1.00 41.25 234 GLU A N 1
ATOM 1912 C CA . GLU A 1 234 ? -39.423 -0.122 -3.885 1.00 41.25 234 GLU A CA 1
ATOM 1913 C C . GLU A 1 234 ? -39.041 -1.580 -3.643 1.00 41.25 234 GLU A C 1
ATOM 1915 O O . GLU A 1 234 ? -37.956 -2.053 -3.985 1.00 41.25 234 GLU A O 1
ATOM 1920 N N . THR A 1 235 ? -39.918 -2.276 -2.930 1.00 40.91 235 THR A N 1
ATOM 1921 C CA . THR A 1 235 ? -39.843 -3.718 -2.784 1.00 40.91 235 THR A CA 1
ATOM 1922 C C . THR A 1 235 ? -40.497 -4.237 -4.046 1.00 40.91 235 THR A C 1
ATOM 1924 O O . THR A 1 235 ? -41.689 -4.533 -4.054 1.00 40.91 235 THR A O 1
ATOM 1927 N N . ASP A 1 236 ? -39.744 -4.234 -5.144 1.00 39.78 236 ASP A N 1
ATOM 1928 C CA . ASP A 1 236 ? -40.246 -4.784 -6.390 1.00 39.78 236 ASP A CA 1
ATOM 1929 C C . ASP A 1 236 ? -40.275 -6.303 -6.215 1.00 39.78 236 ASP A C 1
ATOM 1931 O O . ASP A 1 236 ? -39.266 -7.012 -6.289 1.00 39.78 236 ASP A O 1
ATOM 1935 N N . GLY A 1 237 ? -41.448 -6.784 -5.808 1.00 46.03 237 GLY A N 1
ATOM 1936 C CA . GLY A 1 237 ? -41.760 -8.188 -5.669 1.00 46.03 237 GLY A CA 1
ATOM 1937 C C . GLY A 1 237 ? -41.767 -8.818 -7.047 1.00 46.03 237 GLY A C 1
ATOM 1938 O O . GLY A 1 237 ? -42.829 -8.984 -7.636 1.00 46.03 237 GLY A O 1
ATOM 1939 N N . ASN A 1 238 ? -40.592 -9.200 -7.543 1.00 35.00 238 ASN A N 1
ATOM 1940 C CA . ASN A 1 238 ? -40.500 -10.008 -8.742 1.00 35.00 238 ASN A CA 1
ATOM 1941 C C . ASN A 1 238 ? -40.249 -11.467 -8.378 1.00 35.00 238 ASN A C 1
ATOM 1943 O O . ASN A 1 238 ? -39.211 -11.862 -7.845 1.00 35.00 238 ASN A O 1
ATOM 1947 N N . LYS A 1 239 ? -41.294 -12.249 -8.646 1.00 38.47 239 LYS A N 1
ATOM 1948 C CA . LYS A 1 239 ? -41.321 -13.703 -8.617 1.00 38.47 239 LYS A CA 1
ATOM 1949 C C . LYS A 1 239 ? -40.124 -14.253 -9.384 1.00 38.47 239 LYS A C 1
ATOM 1951 O O . LYS A 1 239 ? -39.892 -13.895 -10.535 1.00 38.47 239 LYS A O 1
ATOM 1956 N N . SER A 1 240 ? -39.436 -15.190 -8.748 1.00 35.97 240 SER A N 1
ATOM 1957 C CA . SER A 1 240 ? -38.569 -16.148 -9.414 1.00 35.97 240 SER A CA 1
ATOM 1958 C C . SER A 1 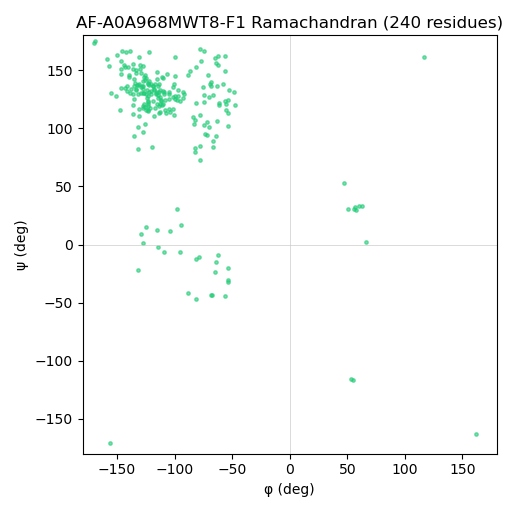240 ? -39.341 -16.872 -10.518 1.00 35.97 240 SER A C 1
ATOM 1960 O O . SER A 1 240 ? -40.236 -17.673 -10.238 1.00 35.97 240 SER A O 1
ATOM 1962 N N . VAL A 1 241 ? -38.959 -16.623 -11.759 1.00 40.56 241 VAL A N 1
ATOM 1963 C CA . VAL A 1 241 ? -39.015 -17.622 -12.821 1.00 40.56 241 VAL A CA 1
ATOM 1964 C C . VAL A 1 241 ? -37.684 -17.490 -13.537 1.00 40.56 241 VAL A C 1
ATOM 1966 O O . VAL A 1 241 ? -37.526 -16.556 -14.308 1.00 40.56 241 VAL A O 1
ATOM 1969 N N . PHE A 1 242 ? -36.723 -18.311 -13.116 1.00 40.69 242 PHE A N 1
ATOM 1970 C CA . PHE A 1 242 ? -35.667 -19.021 -13.851 1.00 40.69 242 PHE A CA 1
ATOM 1971 C C . PHE A 1 242 ? -34.687 -19.590 -12.819 1.00 40.69 242 PHE A C 1
ATOM 1973 O O . PHE A 1 242 ? -34.288 -18.836 -11.901 1.00 40.69 242 PHE A O 1
#

Radius of gyration: 24.89 Å; Cα contacts (8 Å, |Δi|>4): 558; chains: 1; bounding box: 79×45×57 Å

Secondary structure (DSSP, 8-state):
---TTS-EEEEE--S-PPPPEEEEEEEEEEEEETTEEEEEEEEEEEEEEEEEEEEEEETTTEEEEEEEEEEEEEEEEEEEEEEEESSSSEEEEEEEEEEEEEE--BGGGTB--EEEEEEEEEEEEEEEEGGGEEEEEEEEEE--EEETTEEEE-PPEEEEEEEEEEETTEEEEEEEESTT-SEEEEEEEEEEETTEEEEEEEEEE-TT-EEEEEEE----S--PPPP---------------

Foldseek 3Di:
DDDPPAQEEEEDEDPPQDDKDKDKDKDKDWDDDPPKIKIKMKMKMWIFQDWDWAWDDDPNRYTYIYTTRQFGWMKIWMKIWMWDPPDPFKIKTKIKIWMKTWGPADVVRQGHIDIDIWMKIKMKMWGQDPQQKIKIKIKIAIGFDDDHQKTKHWFIWIKIKIKHPPDPFKIKMKIQIPQPDQKTWHIWIWGDHPVDTDIDTDIDGRHRPMDIDMGGDDDDDDDDPDPPPPPPPPPVPDDDDD

pLDDT: mean 89.78, std 14.25, range [35.0, 98.69]

=== Feature glossary ===
Annotated list of the representations used here:

Nearest PDB structures. The Foldseek neighbor list gives the closest experimentally determined structures in the PDB, ranked by structural alignment. TM-score near 1 means near-identical fold; near 0.3 means only rough topology match. This is how one finds what a novel AlphaFold prediction most resembles in the solved-structure universe.

Foldseek 3Di. Foldseek's 3Di representation compresses backbone geometry into a per-residue letter drawn from a learned twenty-state alphabet. It captures the tertiary interaction pattern around each residue — which residues are packed against it in space, regardless of where they are in sequence.

Radius of gyration, Cα contacts, bounding box. Radius of gyration (Rg) is the root-mean-square distance of Cα atoms from their centroid — a single number for overall size and compactness. A globular domain of N residues has Rg ≈ 2.2·N^0.38 Å; an extended or disordered chain has a much larger Rg. The Cα contact count is the number of residue pairs whose Cα atoms are within 8 Å and are more than four positions apart in sequence — a standard proxy for tertiary packing density. The bounding box is the smallest axis-aligned box enclosing all Cα atoms.

InterPro / GO / CATH / organism. The annotation block draws on four external resources. InterPro: which protein families and domains the sequence belongs to. GO: standardized terms for what the protein does, what process it participates in, and where in the cell it acts. CATH: which structural fold it has in the CATH hierarchy. Organism: the species of origin.

mmCIF coordinates. The mmCIF block holds the 3D Cartesian coordinates of each backbone atom (N, Cα, C, O) in ångströms. mmCIF is the PDB's canonical archive format — a tagged-loop text representation of the atomic model.

pLDDT. pLDDT is the predicted lDDT-Cα score: AlphaFold's confidence that the local environment of each residue (all inter-atomic distances within 15 Å) is correctly placed. It is a per-residue number between 0 and 100, with higher meaning more reliable.

Backbone torsions (φ/ψ). φ (phi) and ψ (psi) are the two rotatable backbone dihedrals per residue: φ is the C(i-1)–N–Cα–C torsion, ψ is the N–Cα–C–N(i+1) torsion, both in degrees on (−180°, 180°]. α-helical residues cluster near (−60°, −45°); β-strand residues near (−120°, +130°). A Ramachandran plot is simply a scatter of (φ, ψ) for every residue.

B-factor. For experimental (PDB) structures, the B-factor (temperature factor) quantifies the positional spread of each atom in the crystal — a combination of thermal vibration and static disorder — in units of Å². High B-factors mark flexible loops or poorly resolved regions; low B-factors mark the rigid, well-ordered core.

Secondary structure (3-state, P-SEA). SS3 is a coarse helix/strand/coil call (letters a/b/c) made by the P-SEA algorithm from inter-Cα distances and dihedrals. It is less detailed than DSSP but needs only Cα positions.

Predicted aligned error. Predicted aligned error is AlphaFold's pairwise confidence. Unlike pLDDT (per-residue), PAE is per-residue-pair and captures whether two parts of the structure are correctly placed relative to each other. Units are ångströms of expected positional error.

Solvent-accessible surface area. Solvent-accessible surface area (SASA) is the area in Å² traced out by the centre of a 1.4 Å probe sphere (a water molecule) rolled over the protein's van der Waals surface (Shrake–Rupley / Lee–Richards construction). Buried residues have near-zero SASA; fully exposed residues can exceed 200 Å². The total SASA scales roughly with the number of surface residues.

Secondary structure (8-state, DSSP). The SS8 string is DSSP's per-residue secondary-structure call. α-helix (H) means an i→i+4 H-bond ladder; β-strand (E) means the residue participates in a β-sheet; 3₁₀ (G) and π (I) are tighter and wider helices; T/S are turns/bends; '-' is loop.

Rendered structure images. Structure images are PyMOL renders from six orthogonal camera directions. Cartoon representation draws helices as coils and strands as arrows; sticks shows the backbone as bonds; surface shows the solvent-excluded envelope. Rainbow coloring maps sequence position to hue (blue→red, N→C); chain coloring assigns a distinct color per polypeptide.

Sequence. The amino-acid sequence is the protein's primary structure: the linear order of residues from the N-terminus to the C-terminus, written in one-letter code. Everything else here — the 3D coordinates, the secondary structure, the domain annotations — is ultimately a consequence of this string.

Contact-map, Ramachandran, and PAE plots. Three diagnostic plots accompany the record. The Cα contact map visualizes the tertiary structure as a 2D adjacency matrix (8 Å cutoff, sequence-local contacts suppressed). The Ramachandran plot shows the distribution of backbone (φ, ψ) torsions, with points in the α and β basins reflecting secondary structure content. The PAE plot shows AlphaFold's inter-residue confidence as a color matrix.